Protein AF-A0A3B9G4M8-F1 (afdb_monomer_lite)

Foldseek 3Di:
DVVVVVLCQLVVVLVVLLVQLVVLLVQLCCQPPPLNVVPDDDPDPVSNVSSVVSNVSSVLSLLQSLLSSLLSLQCSQLVDPLLSLLLVLLLVLLQVLLQVQAQPPFDPLQFDCRVPDWDADCPDPRRHPDITGGGCQFNNLSVVLSVQSSVLSVVLVPDDCPDPVNVQDSSNSSSVSSNVVSNVVSNVCSVVVVVVLVVLVVLLVVLLVDVPDVVSLVSLVVCLVVCVVRSSSSSSQCCAAQNCSVPWDQDPVRDIGHHLNRLVSVCVVVVHDDDDGCSNPPVVVCVVPPD

Secondary structure (DSSP, 8-state):
-HHHHHHHHHHHHHHHHHHHHHHHHHHHHHHH-GGGGGT-----HHHHHHHHHHHHHHHHHHHTHHHHHHHHHHHHHH-SHHHHHHHHHHHHHHHHHHHHHS-TTS-GGGB--GGG--B--SSSGGGSSS-B--B--HHHHHHHHHHHHHHHHHHHHT--S-STTTTS-HHHHHHHHHHHHHHHHHHHHHHHHHHHHHHHHHHHHHHHH-SS-HHHHHHHHHHHHHHHHTT-THHHHHHHHTSGGG-EEE-TTSPEEESHHHHHHHHHHTT---SSTTTTTHHHHHHHHH-

Structure (mmCIF, N/CA/C/O backbone):
data_AF-A0A3B9G4M8-F1
#
_entry.id   AF-A0A3B9G4M8-F1
#
loop_
_atom_site.group_PDB
_atom_site.id
_atom_site.type_symbol
_atom_site.label_atom_id
_atom_site.label_alt_id
_atom_site.label_comp_id
_atom_site.label_asym_id
_atom_site.label_entity_id
_atom_site.label_seq_id
_atom_site.pdbx_PDB_ins_code
_atom_site.Cartn_x
_atom_site.Cartn_y
_atom_site.Cartn_z
_atom_site.occupancy
_atom_site.B_iso_or_equiv
_atom_site.auth_seq_id
_atom_site.auth_comp_id
_atom_site.auth_asym_id
_atom_site.auth_atom_id
_atom_site.pdbx_PDB_model_num
ATOM 1 N N . MET A 1 1 ? -29.770 2.075 -3.658 1.00 55.28 1 MET A N 1
ATOM 2 C CA . MET A 1 1 ? -29.066 3.257 -4.215 1.00 55.28 1 MET A CA 1
ATOM 3 C C . MET A 1 1 ? -28.383 4.125 -3.146 1.00 55.28 1 MET A C 1
ATOM 5 O O . MET A 1 1 ? -27.201 4.394 -3.295 1.00 55.28 1 MET A O 1
ATOM 9 N N . ARG A 1 2 ? -29.029 4.480 -2.016 1.00 60.59 2 ARG A N 1
ATOM 10 C CA . ARG A 1 2 ? -28.430 5.340 -0.958 1.00 60.59 2 ARG A CA 1
ATOM 11 C C . ARG A 1 2 ? -27.089 4.846 -0.377 1.00 60.59 2 ARG A C 1
ATOM 13 O O . ARG A 1 2 ? -26.198 5.651 -0.127 1.00 60.59 2 ARG A O 1
ATOM 20 N N . ASN A 1 3 ? -26.926 3.533 -0.195 1.00 68.62 3 ASN A N 1
ATOM 21 C CA . ASN A 1 3 ? -25.685 2.958 0.346 1.00 68.62 3 ASN A CA 1
ATOM 22 C C . ASN A 1 3 ? -24.512 3.021 -0.649 1.00 68.62 3 ASN A C 1
ATOM 24 O O . ASN A 1 3 ? -23.379 3.193 -0.219 1.00 68.62 3 ASN A O 1
ATOM 28 N N . TRP A 1 4 ? -24.785 2.939 -1.955 1.00 68.06 4 TRP A N 1
ATOM 29 C CA . TRP A 1 4 ? -23.766 3.033 -3.007 1.00 68.06 4 TRP A CA 1
ATOM 30 C C . TRP A 1 4 ? -23.248 4.464 -3.153 1.00 68.06 4 TRP A C 1
ATOM 32 O O . TRP A 1 4 ? -22.040 4.675 -3.141 1.00 68.06 4 TRP A O 1
ATOM 42 N N . ASN A 1 5 ? -24.148 5.451 -3.137 1.00 73.56 5 ASN A N 1
ATOM 43 C CA . ASN A 1 5 ? -23.757 6.865 -3.133 1.00 73.56 5 ASN A CA 1
ATOM 44 C C . ASN A 1 5 ? -22.937 7.213 -1.880 1.00 73.56 5 ASN A C 1
ATOM 46 O O . ASN A 1 5 ? -21.916 7.882 -1.966 1.00 73.56 5 ASN A O 1
ATOM 50 N N . SER A 1 6 ? -23.312 6.669 -0.716 1.00 76.69 6 SER A N 1
ATOM 51 C CA . SER A 1 6 ? -22.525 6.855 0.508 1.00 76.69 6 SER A CA 1
ATOM 52 C C . SER A 1 6 ? -21.128 6.229 0.438 1.00 76.69 6 SER A C 1
ATOM 54 O O . SER A 1 6 ? -20.240 6.727 1.124 1.00 76.69 6 SER A O 1
ATOM 56 N N . LEU A 1 7 ? -20.933 5.128 -0.293 1.00 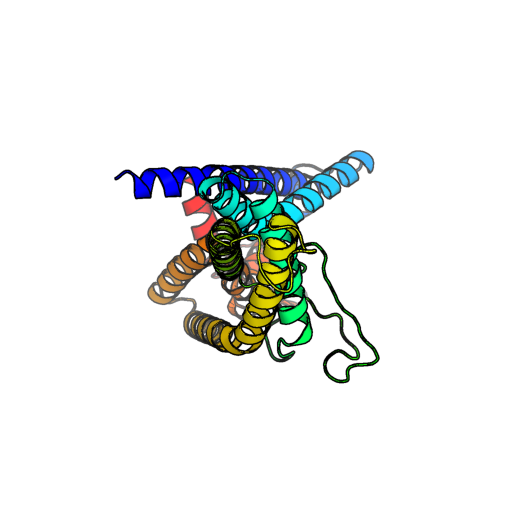77.94 7 LEU A N 1
ATOM 57 C CA . LEU A 1 7 ? -19.615 4.509 -0.472 1.00 77.94 7 LEU A CA 1
ATOM 58 C C . LEU A 1 7 ? -18.755 5.318 -1.443 1.00 77.94 7 LEU A C 1
ATOM 60 O O . LEU A 1 7 ? -17.577 5.541 -1.168 1.00 77.94 7 LEU A O 1
ATOM 64 N N . TYR A 1 8 ? -19.359 5.816 -2.521 1.00 82.00 8 TYR A N 1
ATOM 65 C CA . TYR A 1 8 ? -18.706 6.727 -3.455 1.00 82.00 8 TYR A CA 1
ATOM 66 C C . TYR A 1 8 ? -18.178 7.985 -2.745 1.00 82.00 8 TYR A C 1
ATOM 68 O O . TYR A 1 8 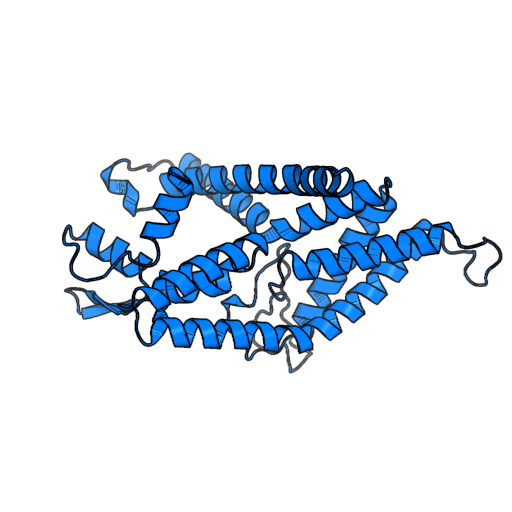? -17.001 8.307 -2.873 1.00 82.00 8 TYR A O 1
ATOM 76 N N . ASP A 1 9 ? -18.986 8.620 -1.891 1.00 78.50 9 ASP A N 1
ATOM 77 C CA . ASP A 1 9 ? -18.580 9.806 -1.114 1.00 78.50 9 ASP A CA 1
ATOM 78 C C . ASP A 1 9 ? -17.435 9.545 -0.115 1.00 78.50 9 ASP A C 1
ATOM 80 O O . ASP A 1 9 ? -16.713 10.466 0.291 1.00 78.50 9 ASP A O 1
ATOM 84 N N . ILE A 1 10 ? -17.295 8.299 0.349 1.00 84.25 10 ILE A N 1
ATOM 85 C CA . ILE A 1 10 ? -16.197 7.886 1.234 1.00 84.25 10 ILE A CA 1
ATOM 86 C C . ILE A 1 10 ? -14.908 7.712 0.424 1.00 84.25 10 ILE A C 1
ATOM 88 O O . ILE A 1 10 ? -13.839 8.069 0.912 1.00 84.25 10 ILE A O 1
ATOM 92 N N . LEU A 1 11 ? -15.008 7.186 -0.796 1.00 85.38 11 LEU A N 1
ATOM 93 C CA . LEU A 1 11 ? -13.870 6.872 -1.659 1.00 85.38 11 LEU A CA 1
ATOM 94 C C . LEU A 1 11 ? -13.363 8.075 -2.464 1.00 85.38 11 LEU A C 1
ATOM 96 O O . LEU A 1 11 ? -12.162 8.170 -2.706 1.00 85.38 11 LEU A O 1
ATOM 100 N N . SER A 1 12 ? -14.240 9.005 -2.843 1.00 88.81 12 SER A N 1
ATOM 101 C CA . SER A 1 12 ? -13.907 10.124 -3.734 1.00 88.81 12 SER A CA 1
ATOM 102 C C . SER A 1 12 ? -12.766 10.995 -3.204 1.00 88.81 12 SER A C 1
ATOM 104 O O . SER A 1 12 ? -11.841 11.326 -3.941 1.00 88.81 12 SER A O 1
ATOM 106 N N . PHE A 1 13 ? -12.784 11.315 -1.909 1.00 88.81 13 PHE A N 1
ATOM 107 C CA . PHE A 1 13 ? -11.767 12.166 -1.294 1.00 88.81 13 PHE A CA 1
ATOM 108 C C . PHE A 1 13 ? -10.373 11.501 -1.226 1.00 88.81 13 PHE A C 1
ATOM 110 O O . PHE A 1 13 ? -9.423 12.092 -1.739 1.00 88.81 13 PHE A O 1
ATOM 117 N N . PRO A 1 14 ? -10.210 10.274 -0.681 1.00 91.50 14 PRO A N 1
ATOM 118 C CA . PRO A 1 14 ? -8.937 9.552 -0.743 1.00 91.50 14 PRO A CA 1
ATOM 119 C C . PRO A 1 14 ? -8.404 9.364 -2.168 1.00 91.50 14 PRO A C 1
ATOM 121 O O . PRO A 1 14 ? -7.201 9.478 -2.389 1.00 91.50 14 PRO A O 1
ATOM 124 N N . ILE A 1 15 ? -9.282 9.098 -3.142 1.00 91.44 15 ILE A N 1
ATOM 125 C CA . ILE A 1 15 ? -8.885 8.950 -4.550 1.00 91.44 15 ILE A CA 1
ATOM 126 C C . ILE A 1 15 ? -8.373 10.281 -5.117 1.00 91.44 15 ILE A C 1
ATOM 128 O O . ILE A 1 15 ? -7.360 10.291 -5.812 1.00 91.44 15 ILE A O 1
ATOM 132 N N . GLY A 1 16 ? -9.004 11.408 -4.775 1.00 91.81 16 GLY A N 1
ATOM 133 C CA . GLY A 1 16 ? -8.511 12.737 -5.151 1.00 91.81 16 GLY A CA 1
ATOM 134 C C . GLY A 1 16 ? -7.104 13.028 -4.612 1.00 91.81 16 GLY A C 1
ATOM 135 O O . GLY A 1 16 ? -6.262 13.549 -5.341 1.00 91.81 16 GLY A O 1
ATOM 136 N N . ILE A 1 17 ? -6.812 12.616 -3.371 1.00 92.44 17 ILE A N 1
ATOM 137 C CA . ILE A 1 17 ? -5.458 12.707 -2.794 1.00 92.44 17 ILE A CA 1
ATOM 138 C C . ILE A 1 17 ? -4.476 11.828 -3.574 1.00 92.44 17 ILE A C 1
ATOM 140 O O . ILE A 1 17 ? -3.361 12.262 -3.856 1.00 92.44 17 ILE A O 1
ATOM 144 N N . LEU A 1 18 ? -4.880 10.607 -3.940 1.00 92.56 18 LEU A N 1
ATOM 145 C CA . LEU A 1 18 ? -4.038 9.698 -4.717 1.00 92.56 18 LEU A CA 1
ATOM 146 C C . LEU A 1 18 ? -3.701 10.284 -6.094 1.00 92.56 18 LEU A C 1
ATOM 148 O O . LEU A 1 18 ? -2.549 10.226 -6.512 1.00 92.56 18 LEU A O 1
ATOM 152 N N . TYR A 1 19 ? -4.681 10.886 -6.772 1.00 92.69 19 TYR A N 1
ATOM 153 C CA . TYR A 1 19 ? -4.463 11.568 -8.046 1.00 92.69 19 TYR A CA 1
ATOM 154 C C . TYR A 1 19 ? -3.442 12.702 -7.905 1.00 92.69 19 TYR A C 1
ATOM 156 O O . TYR A 1 19 ? -2.448 12.733 -8.628 1.00 92.69 19 TYR A O 1
ATOM 164 N N . PHE A 1 20 ? -3.626 13.576 -6.912 1.00 94.31 20 PHE A N 1
ATOM 165 C CA . PHE A 1 20 ? -2.673 14.646 -6.620 1.00 94.31 20 PHE A CA 1
ATOM 166 C C . PHE A 1 20 ? -1.264 14.100 -6.328 1.00 94.31 20 PHE A C 1
ATOM 168 O O . PHE A 1 20 ? -0.275 14.573 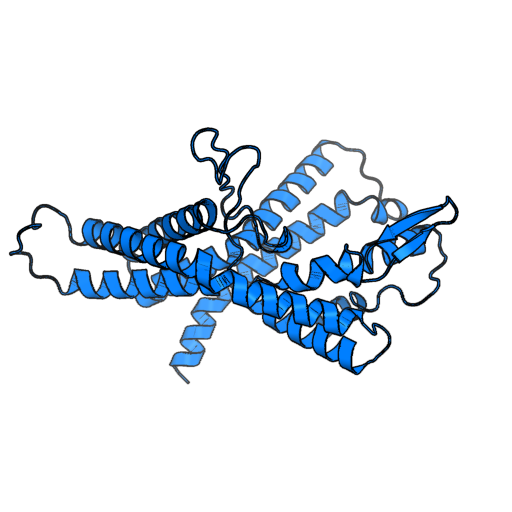-6.888 1.00 94.31 20 PHE A O 1
ATOM 175 N N . ALA A 1 21 ? -1.157 13.038 -5.531 1.00 94.50 21 ALA A N 1
ATOM 176 C CA . ALA A 1 21 ? 0.116 12.393 -5.225 1.00 94.50 21 ALA A CA 1
ATOM 177 C C . ALA A 1 21 ? 0.824 11.854 -6.480 1.00 94.50 21 ALA A C 1
ATOM 179 O O . ALA A 1 21 ? 2.032 12.040 -6.635 1.00 94.50 21 ALA A O 1
ATOM 180 N N . MET A 1 22 ? 0.074 11.237 -7.398 1.00 92.38 22 MET A N 1
ATOM 181 C CA . MET A 1 22 ? 0.607 10.758 -8.676 1.00 92.38 22 MET A CA 1
ATOM 182 C C . MET A 1 22 ? 1.058 11.909 -9.579 1.00 92.38 22 MET A C 1
ATOM 184 O O . MET A 1 22 ? 2.092 11.786 -10.230 1.00 92.38 22 MET A O 1
ATOM 188 N N . THR A 1 23 ? 0.354 13.047 -9.583 1.00 93.12 23 THR A N 1
ATOM 189 C CA . THR A 1 23 ? 0.810 14.231 -10.332 1.00 93.12 23 THR A CA 1
ATOM 190 C C . THR A 1 23 ? 2.115 14.802 -9.779 1.00 93.12 23 THR A C 1
ATOM 192 O O . THR A 1 23 ? 3.010 15.123 -10.558 1.00 93.12 23 THR A O 1
ATOM 195 N N . LEU A 1 24 ? 2.283 14.839 -8.450 1.00 94.06 24 LEU A N 1
ATOM 196 C CA . LEU A 1 24 ? 3.538 15.260 -7.818 1.00 94.06 24 LEU A CA 1
ATOM 197 C C . LEU A 1 24 ? 4.691 14.323 -8.183 1.00 94.06 24 LEU A C 1
ATOM 199 O O . LEU A 1 24 ? 5.780 14.785 -8.522 1.00 94.06 24 LEU A O 1
ATOM 203 N N . LEU A 1 25 ? 4.440 13.010 -8.152 1.00 93.38 25 LEU A N 1
ATOM 204 C CA . LEU A 1 25 ? 5.413 12.008 -8.579 1.00 93.38 25 LEU A CA 1
ATOM 205 C C . LEU A 1 25 ? 5.786 12.167 -10.049 1.00 93.38 25 LEU A C 1
ATOM 207 O O . LEU A 1 25 ? 6.966 12.078 -10.375 1.00 93.38 25 LEU A O 1
ATOM 211 N N . GLY A 1 26 ? 4.808 12.402 -10.923 1.00 89.44 26 GLY A N 1
ATOM 212 C CA . GLY A 1 26 ? 5.040 12.616 -12.348 1.00 89.44 26 GLY A CA 1
ATOM 213 C C . GLY A 1 26 ? 5.941 13.823 -12.601 1.00 89.44 26 GLY A C 1
ATOM 214 O O . GLY A 1 26 ? 6.981 13.679 -13.236 1.00 89.44 26 GLY A O 1
ATOM 215 N N . ILE A 1 27 ? 5.592 14.983 -12.036 1.00 90.62 27 ILE A N 1
ATOM 216 C CA . ILE A 1 27 ? 6.372 16.224 -12.180 1.00 90.62 27 ILE A CA 1
ATOM 217 C C . ILE A 1 27 ? 7.793 16.036 -11.641 1.00 90.62 27 ILE A C 1
ATOM 219 O O . ILE A 1 27 ? 8.763 16.360 -12.322 1.00 90.62 27 ILE A O 1
ATOM 223 N N . GLY A 1 28 ? 7.929 15.467 -10.442 1.00 88.94 28 GLY A N 1
ATOM 224 C CA . GLY A 1 28 ? 9.235 15.257 -9.830 1.00 88.94 28 GLY A CA 1
ATOM 225 C C . GLY A 1 28 ? 10.124 14.290 -10.622 1.00 88.94 28 GLY A C 1
ATOM 226 O O . GLY A 1 28 ? 11.308 14.562 -10.809 1.00 88.94 28 GLY A O 1
ATOM 227 N N . ASN A 1 29 ? 9.566 13.189 -11.138 1.00 88.81 29 ASN A N 1
ATOM 228 C CA . ASN A 1 29 ? 10.327 12.230 -11.946 1.00 88.81 29 ASN A CA 1
ATOM 229 C C . ASN A 1 29 ? 10.715 12.789 -13.321 1.00 88.81 29 ASN A C 1
ATOM 231 O O . ASN A 1 29 ? 11.794 12.467 -13.802 1.00 88.81 29 ASN A O 1
ATOM 235 N N . ILE A 1 30 ? 9.893 13.633 -13.953 1.00 87.38 30 ILE A N 1
ATOM 236 C CA . ILE A 1 30 ? 10.257 14.274 -15.231 1.00 87.38 30 ILE A CA 1
ATOM 237 C C . ILE A 1 30 ? 11.505 15.150 -15.066 1.00 87.38 30 ILE A C 1
ATOM 239 O O . ILE A 1 30 ? 12.361 15.171 -15.944 1.00 87.38 30 ILE A O 1
ATOM 243 N N . LEU A 1 31 ? 11.620 15.847 -13.933 1.00 85.44 31 LEU A N 1
ATOM 244 C CA . LEU A 1 31 ? 12.721 16.775 -13.669 1.00 85.44 31 LEU A CA 1
ATOM 245 C C . LEU A 1 31 ? 14.035 16.085 -13.272 1.00 85.44 31 LEU A C 1
ATOM 247 O O . LEU A 1 31 ? 15.097 16.663 -13.485 1.00 85.44 31 LEU A O 1
ATOM 251 N N . THR A 1 32 ? 13.981 14.883 -12.689 1.00 84.75 32 THR A N 1
ATOM 252 C CA . THR A 1 32 ? 15.166 14.186 -12.148 1.00 84.75 32 THR A CA 1
ATOM 253 C C . THR A 1 32 ? 15.623 12.988 -12.977 1.00 84.75 32 THR A C 1
ATOM 255 O O . THR A 1 32 ? 16.778 12.577 -12.873 1.00 84.75 32 THR A O 1
ATOM 258 N N . ASN A 1 33 ? 14.748 12.395 -13.792 1.00 79.50 33 ASN A N 1
ATOM 259 C CA . ASN A 1 33 ? 15.054 11.147 -14.481 1.00 79.50 33 ASN A CA 1
ATOM 260 C C . ASN A 1 33 ? 15.964 11.375 -15.698 1.00 79.50 33 ASN A C 1
ATOM 262 O O . ASN A 1 33 ? 15.633 12.116 -16.626 1.00 79.50 33 ASN A O 1
ATOM 266 N N . SER A 1 34 ? 17.089 10.658 -15.723 1.00 75.69 34 SER A N 1
ATOM 267 C CA . SER A 1 34 ? 18.089 10.713 -16.792 1.00 75.69 34 SER A CA 1
ATOM 268 C C . SER A 1 34 ? 17.551 10.296 -18.163 1.00 75.69 34 SER A C 1
ATOM 270 O O . SER A 1 34 ? 18.097 10.728 -19.174 1.00 75.69 34 SER A O 1
ATOM 272 N N . ALA A 1 35 ? 16.458 9.532 -18.234 1.00 68.81 35 ALA A N 1
ATOM 273 C CA . ALA A 1 35 ? 15.804 9.178 -19.493 1.00 68.81 35 ALA A CA 1
ATOM 274 C C . ALA A 1 35 ? 15.259 10.405 -20.251 1.00 68.81 35 ALA A C 1
ATOM 276 O O . ALA A 1 35 ? 15.200 10.388 -21.478 1.00 68.81 35 ALA A O 1
ATOM 277 N N . PHE A 1 36 ? 14.904 11.487 -19.547 1.00 69.88 36 PHE A N 1
ATOM 278 C CA . PHE A 1 36 ? 14.428 12.731 -20.165 1.00 69.88 36 PHE A CA 1
ATOM 279 C C . PHE A 1 36 ? 15.547 13.730 -20.474 1.00 69.88 36 PHE A C 1
ATOM 281 O O . PHE A 1 36 ? 15.267 14.792 -21.030 1.00 69.88 36 PHE A O 1
ATOM 288 N N . SER A 1 37 ? 16.810 13.376 -20.201 1.00 66.94 37 SER A N 1
ATOM 289 C CA . SER A 1 37 ? 17.974 14.218 -20.523 1.00 66.94 37 SER A CA 1
ATOM 290 C C . SER A 1 37 ? 18.096 14.546 -22.015 1.00 66.94 37 SER A C 1
ATOM 292 O O . SER A 1 37 ? 18.691 15.559 -22.368 1.00 66.94 37 SER A O 1
ATOM 294 N N . VAL A 1 38 ? 17.481 13.736 -22.886 1.00 65.88 38 VAL A N 1
ATOM 295 C CA . VAL A 1 38 ? 17.374 13.987 -24.333 1.00 65.88 38 VAL A CA 1
ATOM 296 C C . VAL A 1 38 ? 16.539 15.235 -24.641 1.00 65.88 38 VAL A C 1
ATOM 298 O O . VAL A 1 38 ? 16.808 15.924 -25.620 1.00 65.88 38 VAL A O 1
ATOM 301 N N . PHE A 1 39 ? 15.530 15.536 -23.818 1.00 67.12 39 PHE A N 1
ATOM 302 C CA . PHE A 1 39 ? 14.641 16.682 -24.015 1.00 67.12 39 PHE A CA 1
ATOM 303 C C . PHE A 1 39 ? 15.070 17.893 -23.186 1.00 67.12 39 PHE A C 1
ATOM 305 O O . PHE A 1 39 ? 15.053 19.012 -23.695 1.00 67.12 39 PHE A O 1
ATOM 312 N N . PHE A 1 40 ? 15.458 17.684 -21.923 1.00 69.62 40 PHE A N 1
ATOM 313 C CA . PHE A 1 40 ? 15.820 18.765 -21.006 1.00 69.62 40 PHE A CA 1
ATOM 314 C C . PHE A 1 40 ? 16.889 18.320 -20.000 1.00 69.62 40 PHE A C 1
ATOM 316 O O . PHE A 1 40 ? 16.746 17.291 -19.345 1.00 69.62 40 PHE A O 1
ATOM 323 N N . THR A 1 41 ? 17.931 19.134 -19.812 1.00 71.06 41 THR A N 1
ATOM 324 C CA . THR A 1 41 ? 18.945 18.943 -18.762 1.00 71.06 41 THR A CA 1
ATOM 325 C C . THR A 1 41 ? 18.857 20.071 -17.742 1.00 71.06 41 THR A C 1
ATOM 327 O O . THR A 1 41 ? 19.133 21.227 -18.066 1.00 71.06 41 THR A O 1
ATOM 330 N N . MET A 1 42 ? 18.468 19.746 -16.509 1.00 70.75 42 MET A N 1
ATOM 331 C CA . MET A 1 42 ? 18.370 20.706 -15.408 1.00 70.75 42 MET A CA 1
ATOM 332 C C . MET A 1 42 ? 19.591 20.566 -14.498 1.00 70.75 42 MET A C 1
ATOM 334 O O . MET A 1 42 ? 19.738 19.561 -13.813 1.00 70.75 42 MET A O 1
ATOM 338 N N . THR A 1 43 ? 20.464 21.573 -14.484 1.00 77.19 43 THR A N 1
ATOM 339 C CA . THR A 1 43 ? 21.696 21.569 -13.665 1.00 77.19 43 THR A CA 1
ATOM 340 C C . THR A 1 43 ? 21.521 22.313 -12.335 1.00 77.19 43 THR A C 1
ATOM 342 O O . THR A 1 43 ? 22.388 22.255 -11.470 1.00 77.19 43 THR A O 1
ATOM 345 N N . ASN A 1 44 ? 20.416 23.046 -12.156 1.00 86.94 44 ASN A N 1
ATOM 346 C CA . ASN A 1 44 ? 20.194 23.853 -10.958 1.00 86.94 44 ASN A CA 1
ATOM 347 C C . ASN A 1 44 ? 19.781 22.976 -9.763 1.00 86.94 44 ASN A C 1
ATOM 349 O O . ASN A 1 44 ? 18.710 22.369 -9.770 1.00 86.94 44 ASN A O 1
ATOM 353 N N . GLU A 1 45 ? 20.609 22.976 -8.718 1.00 88.44 45 GLU A N 1
ATOM 354 C CA . GLU A 1 45 ? 20.417 22.191 -7.494 1.00 88.44 45 GLU A CA 1
ATOM 355 C C . GLU A 1 45 ? 19.083 22.482 -6.792 1.00 88.44 45 GLU A C 1
ATOM 357 O O . GLU A 1 45 ? 18.412 21.554 -6.347 1.00 88.44 45 GLU A O 1
ATOM 362 N N . LEU A 1 46 ? 18.630 23.742 -6.757 1.00 89.56 46 LEU A N 1
ATOM 363 C CA . LEU A 1 46 ? 17.358 24.097 -6.114 1.00 89.56 46 LEU A CA 1
ATOM 364 C C . LEU A 1 46 ? 16.159 23.473 -6.834 1.00 89.56 46 LEU A C 1
ATOM 366 O O . LEU A 1 46 ? 15.191 23.068 -6.193 1.00 89.56 46 LEU A O 1
ATOM 370 N N . VAL A 1 47 ? 16.222 23.374 -8.164 1.00 87.38 47 VAL A N 1
ATOM 371 C CA . VAL A 1 47 ? 15.156 22.761 -8.970 1.00 87.38 47 VAL A CA 1
ATOM 372 C C . VAL A 1 47 ? 15.119 21.252 -8.741 1.00 87.38 47 VAL A C 1
ATOM 374 O O . VAL A 1 47 ? 14.039 20.687 -8.574 1.00 87.38 47 VAL A O 1
ATOM 377 N N . ILE A 1 48 ? 16.288 20.610 -8.669 1.00 88.81 48 ILE A N 1
ATOM 378 C CA . ILE A 1 48 ? 16.403 19.179 -8.362 1.00 88.81 48 ILE A CA 1
ATOM 379 C C . ILE A 1 48 ? 15.885 18.899 -6.947 1.00 88.81 48 ILE A C 1
ATOM 381 O O . ILE A 1 48 ? 15.077 17.993 -6.764 1.00 88.81 48 ILE A O 1
ATOM 385 N N . LEU A 1 49 ? 16.256 19.721 -5.962 1.00 91.94 49 LEU A N 1
ATOM 386 C CA . LEU A 1 49 ? 15.792 19.578 -4.582 1.00 91.94 49 LEU A CA 1
ATOM 387 C C . LEU A 1 49 ? 14.268 19.730 -4.482 1.00 91.94 49 LEU A C 1
ATOM 389 O O . LEU A 1 49 ? 13.605 18.922 -3.832 1.00 91.94 49 LEU A O 1
ATOM 393 N N . LEU A 1 50 ? 13.679 20.716 -5.166 1.00 91.44 50 LEU A N 1
ATOM 394 C CA . LEU A 1 50 ? 12.220 20.861 -5.235 1.00 91.44 50 LEU A CA 1
ATOM 395 C C . LEU A 1 50 ? 11.548 19.648 -5.892 1.00 91.44 50 LEU A C 1
ATOM 397 O O . LEU A 1 50 ? 10.493 19.201 -5.429 1.00 91.44 50 LEU A O 1
ATOM 401 N N . ALA A 1 51 ? 12.154 19.087 -6.938 1.00 91.75 51 ALA A N 1
ATOM 402 C CA . ALA A 1 51 ? 11.659 17.877 -7.580 1.00 91.75 51 ALA A CA 1
ATOM 403 C C . ALA A 1 51 ? 11.725 16.664 -6.636 1.00 91.75 51 ALA A C 1
ATOM 405 O O . ALA A 1 51 ? 10.758 15.906 -6.546 1.00 91.75 51 ALA A O 1
ATOM 406 N N . GLU A 1 52 ? 12.804 16.514 -5.865 1.00 91.81 52 GLU A N 1
ATOM 407 C CA . GLU A 1 52 ? 12.920 15.474 -4.842 1.00 91.81 52 GLU A CA 1
ATOM 408 C C . GLU A 1 52 ? 11.867 15.626 -3.743 1.00 91.81 52 GLU A C 1
ATOM 410 O O . GLU A 1 52 ? 11.241 14.633 -3.365 1.00 91.81 52 GLU A O 1
ATOM 415 N N . VAL A 1 53 ? 11.598 16.849 -3.272 1.00 94.50 53 VAL A N 1
ATOM 416 C CA . VAL A 1 53 ? 10.506 17.114 -2.319 1.00 94.50 53 VAL A CA 1
ATOM 417 C C . VAL A 1 53 ? 9.169 16.649 -2.900 1.00 94.50 53 VAL A C 1
ATOM 419 O O . VAL A 1 53 ? 8.435 15.924 -2.226 1.00 94.50 53 VAL A O 1
ATOM 422 N N . CYS A 1 54 ? 8.880 16.965 -4.167 1.00 94.31 54 CYS A N 1
ATOM 423 C CA . CYS A 1 54 ? 7.664 16.500 -4.840 1.00 94.31 54 CYS A CA 1
ATOM 424 C C . CYS A 1 54 ? 7.578 14.965 -4.884 1.00 94.31 54 CYS A C 1
ATOM 426 O O . CYS A 1 54 ? 6.531 14.399 -4.557 1.00 94.31 54 CYS A O 1
ATOM 428 N N . ILE A 1 55 ? 8.679 14.278 -5.216 1.00 94.31 55 ILE A N 1
ATOM 429 C CA . ILE A 1 55 ? 8.735 12.808 -5.230 1.00 94.31 55 ILE A CA 1
ATOM 430 C C . ILE A 1 55 ? 8.491 12.242 -3.827 1.00 94.31 55 ILE A C 1
ATOM 432 O O . ILE A 1 55 ? 7.696 11.314 -3.653 1.00 94.31 55 ILE A O 1
ATOM 436 N N . ARG A 1 56 ? 9.150 12.787 -2.800 1.00 93.88 56 ARG A N 1
ATOM 437 C CA . ARG A 1 56 ? 9.033 12.306 -1.415 1.00 93.88 56 ARG A CA 1
ATOM 438 C C . ARG A 1 56 ? 7.628 12.513 -0.858 1.00 93.88 56 ARG A C 1
ATOM 440 O O . ARG A 1 56 ? 7.063 11.588 -0.280 1.00 93.88 56 ARG A O 1
ATOM 447 N N . THR A 1 57 ? 7.023 13.675 -1.085 1.00 94.19 57 THR A N 1
ATOM 448 C CA . THR A 1 57 ? 5.636 13.932 -0.679 1.00 94.19 57 THR A CA 1
ATOM 449 C C . THR A 1 57 ? 4.661 13.022 -1.425 1.00 94.19 57 THR A C 1
ATOM 451 O O . THR A 1 57 ? 3.802 12.401 -0.799 1.00 94.19 57 THR A O 1
ATOM 454 N N . GLY A 1 58 ? 4.809 12.879 -2.745 1.00 94.12 58 GLY A N 1
ATOM 455 C CA . GLY A 1 58 ? 3.935 12.025 -3.546 1.00 94.12 58 GLY A CA 1
ATOM 456 C C . GLY A 1 58 ? 4.032 10.545 -3.158 1.00 94.12 58 GLY A C 1
ATOM 457 O O . GLY A 1 58 ? 3.009 9.902 -2.925 1.00 94.12 58 GLY A O 1
ATOM 458 N N . THR A 1 59 ? 5.245 10.009 -2.986 1.00 93.00 59 THR A N 1
ATOM 459 C CA . THR A 1 59 ? 5.452 8.617 -2.536 1.00 93.00 59 THR A CA 1
ATOM 460 C C . THR A 1 59 ? 4.831 8.374 -1.163 1.00 93.00 59 THR A C 1
ATOM 462 O O . THR A 1 59 ? 4.129 7.378 -0.980 1.00 93.00 59 THR A O 1
ATOM 465 N N . PHE A 1 60 ? 5.011 9.299 -0.215 1.00 93.94 60 PHE A N 1
ATOM 466 C CA . PHE A 1 60 ? 4.413 9.196 1.114 1.00 93.94 60 PHE A CA 1
ATOM 467 C C . PHE A 1 60 ? 2.880 9.146 1.057 1.00 93.94 60 PHE A C 1
ATOM 469 O O . PHE A 1 60 ? 2.265 8.318 1.732 1.00 93.94 60 PHE A O 1
ATOM 476 N N . LEU A 1 61 ? 2.249 9.987 0.233 1.00 94.38 61 LEU A N 1
ATOM 477 C CA . LEU A 1 61 ? 0.793 9.989 0.074 1.00 94.38 61 LEU A CA 1
ATOM 478 C C . LEU A 1 61 ? 0.272 8.697 -0.578 1.00 94.38 61 LEU A C 1
ATOM 480 O O . LEU A 1 61 ? -0.751 8.174 -0.136 1.00 94.38 61 LEU A O 1
ATOM 484 N N . VAL A 1 62 ? 0.978 8.151 -1.576 1.00 93.06 62 VAL A N 1
ATOM 485 C CA . VAL A 1 62 ? 0.603 6.888 -2.242 1.00 93.06 62 VAL A CA 1
ATOM 486 C C . VAL A 1 62 ? 0.690 5.700 -1.283 1.00 93.06 62 VAL A C 1
ATOM 488 O O . VAL A 1 62 ? -0.246 4.901 -1.217 1.00 93.06 62 VAL A O 1
ATOM 491 N N . VAL A 1 63 ? 1.783 5.592 -0.520 1.00 92.75 63 VAL A N 1
ATOM 492 C CA . VAL A 1 63 ? 1.994 4.497 0.447 1.00 92.75 63 VAL A CA 1
ATOM 493 C C . VAL A 1 63 ? 0.963 4.549 1.575 1.00 92.75 63 VAL A C 1
ATOM 495 O O . VAL A 1 63 ? 0.471 3.515 2.023 1.00 92.75 63 VAL A O 1
ATOM 498 N N . ASN A 1 64 ? 0.590 5.751 2.020 1.00 93.69 64 ASN A N 1
ATOM 499 C CA . ASN A 1 64 ? -0.385 5.940 3.093 1.00 93.69 64 ASN A CA 1
ATOM 500 C C . ASN A 1 64 ? -1.829 6.107 2.586 1.00 93.69 64 ASN A C 1
ATOM 502 O O . ASN A 1 64 ? -2.719 6.439 3.369 1.00 93.69 64 ASN A O 1
ATOM 506 N N . PHE A 1 65 ? -2.113 5.820 1.313 1.00 93.75 65 PHE A N 1
ATOM 507 C CA . PHE A 1 65 ? -3.476 5.846 0.774 1.00 93.75 65 PHE A CA 1
ATOM 508 C C . PHE A 1 65 ? -4.497 5.042 1.611 1.00 93.75 65 PHE A C 1
ATOM 510 O O . PHE A 1 65 ? -5.566 5.586 1.918 1.00 93.75 65 PHE A O 1
ATOM 517 N N . PRO A 1 66 ? -4.194 3.804 2.066 1.00 94.31 66 PRO A N 1
ATOM 518 C CA . PRO A 1 66 ? -5.116 3.041 2.910 1.00 94.31 66 PRO A CA 1
ATOM 519 C C . PRO A 1 66 ? -5.501 3.757 4.211 1.00 94.31 66 PRO A C 1
ATOM 521 O O . PRO A 1 66 ? -6.639 3.641 4.670 1.00 94.31 66 PRO A O 1
ATOM 524 N N . LEU A 1 67 ? -4.584 4.542 4.786 1.00 94.75 67 LEU A N 1
ATOM 525 C CA . LEU A 1 67 ? -4.855 5.337 5.980 1.00 94.75 67 LEU A CA 1
ATOM 526 C C . LEU A 1 67 ? -5.901 6.418 5.691 1.00 94.75 67 LEU A C 1
ATOM 528 O O . LEU A 1 67 ? -6.870 6.545 6.439 1.00 94.75 67 LEU A O 1
ATOM 532 N N . PHE A 1 68 ? -5.744 7.180 4.604 1.00 94.31 68 PHE A N 1
ATOM 533 C CA . PHE A 1 68 ? -6.708 8.223 4.237 1.00 94.31 68 PHE A CA 1
ATOM 534 C C . PHE A 1 68 ? -8.102 7.642 3.993 1.00 94.31 68 PHE A C 1
ATOM 536 O O . PHE A 1 68 ? -9.100 8.218 4.435 1.00 94.31 68 PHE A O 1
ATOM 543 N N . PHE A 1 69 ? -8.169 6.465 3.363 1.00 93.94 69 PHE A N 1
ATOM 544 C CA . PHE A 1 69 ? -9.413 5.719 3.211 1.00 93.94 69 PHE A CA 1
ATOM 545 C C . PHE A 1 69 ? -10.053 5.375 4.564 1.00 93.94 69 PHE A C 1
ATOM 547 O O . PHE A 1 69 ? -11.222 5.697 4.789 1.00 93.94 69 PHE A O 1
ATOM 554 N N . MET A 1 70 ? -9.290 4.786 5.491 1.00 95.12 70 MET A N 1
ATOM 555 C CA . MET A 1 70 ? -9.773 4.445 6.834 1.00 95.12 70 MET A CA 1
ATOM 556 C C . MET A 1 70 ? -10.296 5.674 7.583 1.00 95.12 70 MET A C 1
ATOM 558 O O . MET A 1 70 ? -11.416 5.654 8.095 1.00 95.12 70 MET A O 1
ATOM 562 N N . LEU A 1 71 ? -9.509 6.754 7.638 1.00 94.12 71 LEU A N 1
ATOM 563 C CA . LEU A 1 71 ? -9.878 7.972 8.362 1.00 94.12 71 LEU A CA 1
ATOM 564 C C . LEU A 1 71 ? -11.171 8.569 7.802 1.00 94.12 71 LEU A C 1
ATOM 566 O O . LEU A 1 71 ? -12.066 8.939 8.568 1.00 94.12 71 LEU A O 1
ATOM 570 N N . ARG A 1 72 ? -11.320 8.610 6.471 1.00 92.56 72 ARG A N 1
ATOM 571 C CA . ARG A 1 72 ? -12.539 9.104 5.823 1.00 92.56 72 ARG A CA 1
ATOM 572 C C . ARG A 1 72 ? -13.745 8.213 6.118 1.00 92.56 72 ARG A C 1
ATOM 574 O O . ARG A 1 72 ? -14.816 8.738 6.437 1.00 92.56 72 ARG A O 1
ATOM 581 N N . LEU A 1 73 ? -13.572 6.891 6.063 1.00 92.44 73 LEU A N 1
ATOM 582 C CA . LEU A 1 73 ? -14.623 5.918 6.366 1.00 92.44 73 LEU A CA 1
ATOM 583 C C . LEU A 1 73 ? -15.128 6.079 7.802 1.00 92.44 73 LEU A C 1
ATOM 585 O O . LEU A 1 73 ? -16.339 6.159 8.028 1.00 92.44 73 LEU A O 1
ATOM 589 N N . VAL A 1 74 ? -14.209 6.176 8.765 1.00 92.81 74 VAL A N 1
ATOM 590 C CA . VAL A 1 74 ? -14.562 6.320 10.180 1.00 92.81 74 VAL A CA 1
ATOM 591 C C . VAL A 1 74 ? -15.220 7.669 10.434 1.00 92.81 74 VAL A C 1
ATOM 593 O O . VAL A 1 74 ? -16.289 7.697 11.033 1.00 92.81 74 VAL A O 1
ATOM 596 N N . THR A 1 75 ? -14.669 8.764 9.902 1.00 92.00 75 THR A N 1
ATOM 597 C CA . THR A 1 75 ? -15.247 10.114 10.046 1.00 92.00 75 THR A CA 1
ATOM 598 C C . THR A 1 75 ? -16.699 10.160 9.580 1.00 92.00 75 THR A C 1
ATOM 600 O O . THR A 1 75 ? -17.564 10.690 10.274 1.00 92.00 75 THR A O 1
ATOM 603 N N . ARG A 1 76 ? -16.996 9.576 8.411 1.00 89.31 76 ARG A N 1
ATOM 604 C CA . ARG A 1 76 ? -18.345 9.618 7.833 1.00 89.31 76 ARG A CA 1
ATOM 605 C C . ARG A 1 76 ? -19.361 8.808 8.637 1.00 89.31 76 ARG A C 1
ATOM 607 O O . ARG A 1 76 ? -20.544 9.132 8.603 1.00 89.31 76 ARG A O 1
ATOM 614 N N . LYS A 1 77 ? -18.920 7.751 9.324 1.00 87.81 77 LYS A N 1
ATOM 615 C CA . LYS A 1 77 ? -19.791 6.839 10.077 1.00 87.81 77 LYS A CA 1
ATOM 616 C C . LYS A 1 77 ? -19.910 7.197 11.560 1.00 87.81 77 LYS A C 1
ATOM 618 O O . LYS A 1 77 ? -21.002 7.075 12.101 1.00 87.81 77 LYS A O 1
ATOM 623 N N . SER A 1 78 ? -18.827 7.619 12.213 1.00 84.44 78 SER A N 1
ATOM 624 C CA . SER A 1 78 ? -18.830 8.008 13.630 1.00 84.44 78 SER A CA 1
ATOM 625 C C . SER A 1 78 ? -19.280 9.455 13.841 1.00 84.44 78 SER A C 1
ATOM 627 O O . SER A 1 78 ? -19.853 9.763 14.886 1.00 84.44 78 SER A O 1
ATOM 629 N N . GLY A 1 79 ? -18.996 10.341 12.876 1.00 82.31 79 GLY A N 1
ATOM 630 C CA . GLY A 1 79 ? -19.272 11.776 12.961 1.00 82.31 79 GLY A CA 1
ATOM 631 C C . GLY A 1 79 ? -18.484 12.511 14.051 1.00 82.31 79 GLY A C 1
ATOM 632 O O . GLY A 1 79 ? -18.838 13.635 14.388 1.00 82.31 79 GLY A O 1
ATOM 633 N N . SER A 1 80 ? -17.449 11.894 14.635 1.00 86.06 80 SER A N 1
ATOM 634 C CA . SER A 1 80 ? -16.744 12.423 15.808 1.00 86.06 80 SER A CA 1
ATOM 635 C C . SER A 1 80 ? -15.231 12.263 15.699 1.00 86.06 80 SER A C 1
ATOM 637 O O . SER A 1 80 ? -14.736 11.213 15.274 1.00 86.06 80 SER A O 1
ATOM 639 N N . ALA A 1 81 ? -14.502 13.283 16.165 1.00 88.88 81 ALA A N 1
ATOM 640 C CA . ALA A 1 81 ? -13.043 13.295 16.245 1.00 88.88 81 ALA A CA 1
ATOM 641 C C . ALA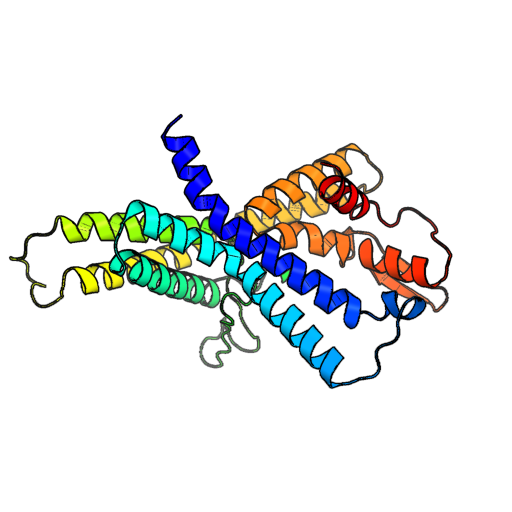 A 1 81 ? -12.488 12.109 17.052 1.00 88.88 81 ALA A C 1
ATOM 643 O O . ALA A 1 81 ? -11.460 11.541 16.687 1.00 88.88 81 ALA A O 1
ATOM 644 N N . THR A 1 82 ? -13.204 11.663 18.089 1.00 89.12 82 THR A N 1
ATOM 645 C CA . THR A 1 82 ? -12.786 10.537 18.932 1.00 89.12 82 THR A CA 1
ATOM 646 C C . THR A 1 82 ? -12.643 9.241 18.133 1.00 89.12 82 THR A C 1
ATOM 648 O O . THR A 1 82 ? -11.702 8.484 18.352 1.00 89.12 82 THR A O 1
ATOM 651 N N . GLY A 1 83 ? -13.550 8.988 17.180 1.00 90.56 83 GLY A N 1
ATOM 652 C CA . GLY A 1 83 ? -13.471 7.804 16.318 1.00 90.56 83 GLY A CA 1
ATOM 653 C C . GLY A 1 83 ? -12.280 7.857 15.359 1.00 90.56 83 GLY A C 1
ATOM 654 O O . GLY A 1 83 ? -11.659 6.838 15.082 1.00 90.56 83 GLY A O 1
ATOM 655 N N . ILE A 1 84 ? -11.931 9.052 14.879 1.00 93.75 84 ILE A N 1
ATOM 656 C CA . ILE A 1 84 ? -10.781 9.260 13.989 1.00 93.75 84 ILE A CA 1
ATOM 657 C C . ILE A 1 84 ? -9.482 8.972 14.744 1.00 93.75 84 ILE A C 1
ATOM 659 O O . ILE A 1 84 ? -8.653 8.193 14.275 1.00 93.75 84 ILE A O 1
ATOM 663 N N . LEU A 1 85 ? -9.332 9.559 15.935 1.00 93.81 85 LEU A N 1
ATOM 664 C CA . LEU A 1 85 ? -8.156 9.367 16.784 1.00 93.81 85 LEU A CA 1
ATOM 665 C C . LEU A 1 85 ? -8.013 7.909 17.234 1.00 93.81 85 LEU A C 1
ATOM 667 O O . LEU A 1 85 ? -6.905 7.374 17.213 1.00 93.81 85 LEU A O 1
ATOM 671 N N . SER A 1 86 ? -9.119 7.238 17.583 1.00 94.38 86 SER A N 1
ATOM 672 C CA . SER A 1 86 ? -9.080 5.820 17.957 1.00 94.38 86 SER A CA 1
ATOM 673 C C . SER A 1 86 ? -8.684 4.924 16.785 1.00 94.38 86 SER A C 1
ATOM 675 O O . SER A 1 86 ? -7.867 4.023 16.970 1.00 94.38 86 SER A O 1
ATOM 677 N N . ALA A 1 87 ? -9.198 5.186 15.580 1.00 96.31 87 ALA A N 1
ATOM 678 C CA . ALA A 1 87 ? -8.823 4.450 14.376 1.00 96.31 87 ALA A CA 1
ATOM 679 C C . ALA A 1 87 ? -7.350 4.665 14.010 1.00 96.31 87 ALA A C 1
ATOM 681 O O . ALA A 1 87 ? -6.656 3.703 13.698 1.00 96.31 87 ALA A O 1
ATOM 682 N N . PHE A 1 88 ? -6.851 5.901 14.098 1.00 96.50 88 PHE A N 1
ATOM 683 C CA . PHE A 1 88 ? -5.442 6.207 13.847 1.00 96.50 88 PHE A CA 1
ATOM 684 C C . PHE A 1 88 ? -4.515 5.482 14.834 1.00 96.50 88 PHE A C 1
ATOM 686 O O . PHE A 1 88 ? -3.594 4.784 14.413 1.00 96.50 88 PHE A O 1
ATOM 693 N N . ALA A 1 89 ? -4.803 5.566 16.137 1.00 96.25 89 ALA A N 1
ATOM 694 C CA . ALA A 1 89 ? -4.040 4.860 17.166 1.00 96.25 89 ALA A CA 1
ATOM 695 C C . ALA A 1 89 ? -4.108 3.330 16.994 1.00 96.25 89 ALA A C 1
ATOM 697 O O . ALA A 1 89 ? -3.093 2.641 17.106 1.00 96.25 89 ALA A O 1
ATOM 698 N N . GLY A 1 90 ? -5.290 2.796 16.669 1.00 96.38 90 GLY A N 1
ATOM 699 C CA . GLY A 1 90 ? -5.483 1.378 16.368 1.00 96.38 90 GLY A CA 1
ATOM 700 C C . GLY A 1 90 ? -4.701 0.920 15.139 1.00 96.38 90 GLY A C 1
ATOM 701 O O . GLY A 1 90 ? -4.124 -0.164 15.156 1.00 96.38 90 GLY A O 1
ATOM 702 N N . TYR A 1 91 ? -4.614 1.753 14.100 1.00 96.94 91 TYR A N 1
ATOM 703 C CA . TYR A 1 91 ? -3.871 1.432 12.883 1.00 96.94 91 TYR A CA 1
ATOM 704 C C . TYR A 1 91 ? -2.366 1.371 13.134 1.00 96.94 91 TYR A C 1
ATOM 706 O O . TYR A 1 91 ? -1.711 0.444 12.671 1.00 96.94 91 TYR A O 1
ATOM 714 N N . ILE A 1 92 ? -1.825 2.292 13.937 1.00 96.38 92 ILE A N 1
ATOM 715 C CA . ILE A 1 92 ? -0.423 2.224 14.370 1.00 96.38 92 ILE A CA 1
ATOM 716 C C . ILE A 1 92 ? -0.169 0.919 15.133 1.00 96.38 92 ILE A C 1
ATOM 718 O O . ILE A 1 92 ? 0.788 0.216 14.824 1.00 96.38 92 ILE A O 1
ATOM 722 N N . ALA A 1 93 ? -1.045 0.554 16.076 1.00 95.94 93 ALA A N 1
ATOM 723 C CA . ALA A 1 93 ? -0.921 -0.693 16.832 1.00 95.94 93 ALA A CA 1
ATOM 724 C C . ALA A 1 93 ? -1.022 -1.946 15.942 1.00 95.94 93 ALA A C 1
ATOM 726 O O . ALA A 1 93 ? -0.301 -2.920 16.138 1.00 95.94 93 ALA A O 1
ATOM 727 N N . TYR A 1 94 ? -1.894 -1.922 14.935 1.00 96.81 94 TYR A N 1
ATOM 728 C CA . TYR A 1 94 ? -1.986 -2.976 13.929 1.00 96.81 94 TYR A CA 1
ATOM 729 C C . TYR A 1 94 ? -0.672 -3.113 13.142 1.00 96.81 94 TYR A C 1
ATOM 731 O O . TYR A 1 94 ? -0.131 -4.214 13.036 1.00 96.81 94 TYR A O 1
ATOM 739 N N . LEU A 1 95 ? -0.117 -2.001 12.646 1.00 94.75 95 LEU A N 1
ATOM 740 C CA . LEU A 1 95 ? 1.136 -2.000 11.887 1.00 94.75 95 LEU A CA 1
ATOM 741 C C . LEU A 1 95 ? 2.313 -2.497 12.728 1.00 94.75 95 LEU A C 1
ATOM 743 O O . LEU A 1 95 ? 3.071 -3.345 12.257 1.00 94.75 95 LEU A O 1
ATOM 747 N N . THR A 1 96 ? 2.450 -2.036 13.973 1.00 92.94 96 THR A N 1
ATOM 748 C CA . THR A 1 96 ? 3.540 -2.479 14.854 1.00 92.94 96 THR A CA 1
ATOM 749 C C . THR A 1 96 ? 3.445 -3.967 15.174 1.00 92.94 96 THR A C 1
ATOM 751 O O . THR A 1 96 ? 4.464 -4.654 15.145 1.00 92.94 96 THR A O 1
ATOM 754 N N . MET A 1 97 ? 2.239 -4.501 15.389 1.00 93.38 97 MET A N 1
ATOM 755 C CA . MET A 1 97 ? 2.056 -5.941 15.588 1.00 93.38 97 MET A CA 1
ATOM 756 C C . MET A 1 97 ? 2.410 -6.737 14.331 1.00 93.38 97 MET A C 1
ATOM 758 O O . MET A 1 97 ? 3.143 -7.718 14.424 1.00 93.38 97 MET A O 1
ATOM 762 N N . THR A 1 98 ? 1.974 -6.305 13.143 1.00 92.75 98 THR A N 1
ATOM 763 C CA . THR A 1 98 ? 2.366 -7.001 11.903 1.00 92.75 98 THR A CA 1
ATOM 764 C C . THR A 1 98 ? 3.876 -6.968 11.676 1.00 92.75 98 THR A C 1
ATOM 766 O O . THR A 1 98 ? 4.450 -7.976 11.291 1.00 92.75 98 THR A O 1
ATOM 769 N N . MET A 1 99 ? 4.538 -5.852 11.982 1.00 89.88 99 MET A N 1
ATOM 770 C CA . MET A 1 99 ? 5.985 -5.694 11.832 1.00 89.88 99 MET A CA 1
ATOM 771 C C . MET A 1 99 ? 6.783 -6.625 12.759 1.00 89.88 99 MET A C 1
ATOM 773 O O . MET A 1 99 ? 7.816 -7.150 12.355 1.00 89.88 99 MET A O 1
ATOM 777 N N . CYS A 1 100 ? 6.315 -6.846 13.991 1.00 88.50 100 CYS A N 1
ATOM 778 C CA . CYS A 1 100 ? 7.016 -7.686 14.965 1.00 88.50 100 CYS A CA 1
ATOM 779 C C . CYS A 1 100 ? 6.805 -9.193 14.752 1.00 88.50 100 CYS A C 1
ATOM 781 O O . CYS A 1 100 ? 7.681 -9.980 15.107 1.00 88.50 100 CYS A O 1
ATOM 783 N N . PHE A 1 101 ? 5.642 -9.596 14.228 1.00 88.88 101 PHE A N 1
ATOM 784 C CA . PHE A 1 101 ? 5.237 -11.007 14.147 1.00 88.88 101 PHE A CA 1
ATOM 785 C C . PHE A 1 101 ? 5.219 -11.582 12.726 1.00 88.88 101 PHE A C 1
ATOM 787 O O . PHE A 1 101 ? 5.103 -12.798 12.575 1.00 88.88 101 PHE A O 1
ATOM 794 N N . ALA A 1 102 ? 5.331 -10.756 11.682 1.00 85.31 102 ALA A N 1
ATOM 795 C CA . ALA A 1 102 ? 5.430 -11.256 10.315 1.00 85.31 102 ALA A CA 1
ATOM 796 C C . ALA A 1 102 ? 6.720 -12.063 10.111 1.00 85.31 102 ALA A C 1
ATOM 798 O O . ALA A 1 102 ? 7.805 -11.658 10.528 1.00 85.31 102 ALA A O 1
ATOM 799 N N . GLY A 1 103 ? 6.598 -13.211 9.440 1.00 77.19 103 GLY A N 1
ATOM 800 C CA . GLY A 1 103 ? 7.741 -14.059 9.113 1.00 77.19 103 GLY A CA 1
ATOM 801 C C . GLY A 1 103 ? 8.676 -13.401 8.095 1.00 77.19 103 GLY A C 1
ATOM 802 O O . GLY A 1 103 ? 8.224 -12.828 7.106 1.00 77.19 103 GLY A O 1
ATOM 803 N N . SER A 1 104 ? 9.986 -13.544 8.299 1.00 73.25 104 SER A N 1
ATOM 804 C CA . SER A 1 104 ? 11.033 -13.029 7.402 1.00 73.25 104 SER A CA 1
ATOM 805 C C . SER A 1 104 ? 11.176 -13.802 6.083 1.00 73.25 104 SER A C 1
ATOM 807 O O . SER A 1 104 ? 11.966 -13.410 5.232 1.00 73.25 104 SER A O 1
ATOM 809 N N . SER A 1 105 ? 10.420 -14.887 5.891 1.00 78.75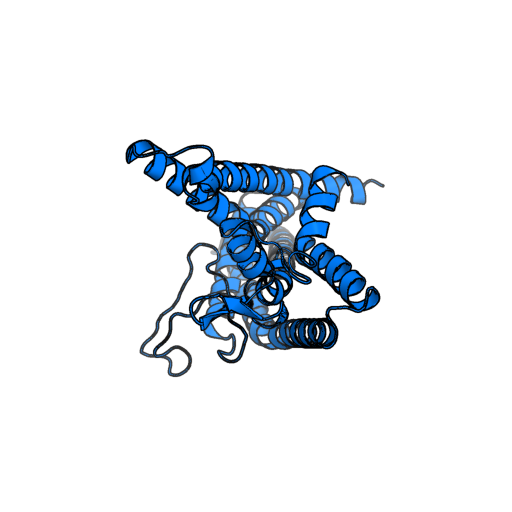 105 SER A N 1
ATOM 810 C CA . SER A 1 105 ? 10.431 -15.707 4.672 1.00 78.75 105 SER A CA 1
ATOM 811 C C . SER A 1 105 ? 9.606 -15.130 3.516 1.00 78.75 105 SER A C 1
ATOM 813 O O . SER A 1 105 ? 9.585 -15.712 2.432 1.00 78.75 105 SER A O 1
ATOM 815 N N . LEU A 1 106 ? 8.890 -14.025 3.736 1.00 84.31 106 LEU A N 1
ATOM 816 C CA . LEU A 1 106 ? 8.061 -13.397 2.710 1.00 84.31 106 LEU A CA 1
ATOM 817 C C . LEU A 1 106 ? 8.902 -12.556 1.730 1.00 84.31 106 LEU A C 1
ATOM 819 O O . LEU A 1 106 ? 9.919 -11.988 2.132 1.00 84.31 106 LEU A O 1
ATOM 823 N N . PRO A 1 107 ? 8.463 -12.411 0.464 1.00 85.38 107 PRO A N 1
ATOM 824 C CA . PRO A 1 107 ? 9.106 -11.521 -0.501 1.00 85.38 107 PRO A CA 1
ATOM 825 C C . PRO A 1 107 ? 9.179 -10.073 -0.002 1.00 85.38 107 PRO A C 1
ATOM 827 O O . PRO A 1 107 ? 8.276 -9.598 0.687 1.00 85.38 107 PRO A O 1
ATOM 830 N N . SER A 1 108 ? 10.202 -9.327 -0.425 1.00 85.38 108 SER A N 1
ATOM 831 C CA . SER A 1 108 ? 10.377 -7.911 -0.058 1.00 85.38 108 SER A CA 1
ATOM 832 C C . SER A 1 108 ? 9.200 -7.022 -0.479 1.00 85.38 108 SER A C 1
ATOM 834 O O . SER A 1 108 ? 8.898 -6.045 0.198 1.00 85.38 108 SER A O 1
ATOM 836 N N . THR A 1 109 ? 8.484 -7.394 -1.544 1.00 85.25 109 THR A N 1
ATOM 837 C CA . THR A 1 109 ? 7.267 -6.715 -2.022 1.00 85.25 109 THR A CA 1
ATOM 838 C C . THR A 1 109 ? 6.075 -6.850 -1.074 1.00 85.25 109 THR A C 1
ATOM 840 O O . THR A 1 109 ? 5.095 -6.123 -1.226 1.00 85.25 109 THR A O 1
ATOM 843 N N . ALA A 1 110 ? 6.134 -7.762 -0.097 1.00 88.38 110 ALA A N 1
ATOM 844 C CA . ALA A 1 110 ? 5.100 -7.913 0.921 1.00 88.38 110 ALA A CA 1
ATOM 845 C C . ALA A 1 110 ? 5.220 -6.894 2.064 1.00 88.38 110 ALA A C 1
ATOM 847 O O . ALA A 1 110 ? 4.302 -6.778 2.881 1.00 88.38 110 ALA A O 1
ATOM 848 N N . PHE A 1 111 ? 6.326 -6.153 2.115 1.00 90.38 111 PHE A N 1
ATOM 849 C CA . PHE A 1 111 ? 6.639 -5.203 3.168 1.00 90.38 111 PHE A CA 1
ATOM 850 C C . PHE A 1 111 ? 6.750 -3.786 2.613 1.00 90.38 111 PHE A C 1
ATOM 852 O O . PHE A 1 111 ? 7.227 -3.569 1.502 1.00 90.38 111 PHE A O 1
ATOM 859 N N . SER A 1 112 ? 6.316 -2.801 3.397 1.00 88.62 112 SER A N 1
ATOM 860 C CA . SER A 1 112 ? 6.418 -1.393 3.011 1.00 88.62 112 SER A CA 1
ATOM 861 C C . SER A 1 112 ? 6.575 -0.502 4.238 1.00 88.62 112 SER A C 1
ATOM 863 O O . SER A 1 112 ? 6.014 -0.784 5.297 1.00 88.62 112 SER A O 1
ATOM 865 N N . SER A 1 113 ? 7.327 0.594 4.102 1.00 88.50 113 SER A N 1
ATOM 866 C CA . SER A 1 113 ? 7.536 1.578 5.173 1.00 88.50 113 SER A CA 1
ATOM 867 C C . SER A 1 113 ? 6.313 2.492 5.326 1.00 88.50 113 SER A C 1
ATOM 869 O O . SER A 1 113 ? 6.324 3.683 5.010 1.00 88.50 113 SER A O 1
ATOM 871 N N . ILE A 1 114 ? 5.214 1.908 5.797 1.00 89.06 114 ILE A N 1
ATOM 872 C CA . ILE A 1 114 ? 3.966 2.619 6.078 1.00 89.06 114 ILE A CA 1
ATOM 873 C C . ILE A 1 114 ? 4.208 3.557 7.264 1.00 89.06 114 ILE A C 1
ATOM 875 O O . ILE A 1 114 ? 4.760 3.141 8.283 1.00 89.06 114 ILE A O 1
ATOM 879 N N . LEU A 1 115 ? 3.816 4.829 7.129 1.00 89.19 115 LEU A N 1
ATOM 880 C CA . LEU A 1 115 ? 4.079 5.896 8.107 1.00 89.19 115 LEU A CA 1
ATOM 881 C C . LEU A 1 115 ? 5.564 6.097 8.482 1.00 89.19 115 LEU A C 1
ATOM 883 O O . LEU A 1 115 ? 5.851 6.742 9.487 1.00 89.19 115 LEU A O 1
ATOM 887 N N . GLY A 1 116 ? 6.511 5.562 7.704 1.00 85.88 116 GLY A N 1
ATOM 888 C CA . GLY A 1 116 ? 7.933 5.594 8.066 1.00 85.88 116 GLY A CA 1
ATOM 889 C C . GLY A 1 116 ? 8.294 4.674 9.238 1.00 85.88 116 GLY A C 1
ATOM 890 O O . GLY A 1 116 ? 9.350 4.838 9.842 1.00 85.88 116 GLY A O 1
ATOM 891 N N . LEU A 1 117 ? 7.424 3.720 9.592 1.00 88.69 117 LEU A N 1
ATOM 892 C CA . LEU A 1 117 ? 7.689 2.769 10.667 1.00 88.69 117 LEU A CA 1
ATOM 893 C C . LEU A 1 117 ? 8.692 1.706 10.210 1.00 88.69 117 LEU A C 1
ATOM 895 O O . LEU A 1 117 ? 8.554 1.109 9.139 1.00 88.69 117 LEU A O 1
ATOM 899 N N . SER A 1 118 ? 9.680 1.454 11.061 1.00 88.75 118 SER A N 1
ATOM 900 C CA . SER A 1 118 ? 10.645 0.366 10.930 1.00 88.75 118 SER A CA 1
ATOM 901 C C . SER A 1 118 ? 11.177 -0.011 12.308 1.00 88.75 118 SER A C 1
ATOM 903 O O . SER A 1 118 ? 11.324 0.865 13.164 1.00 88.75 118 SER A O 1
ATOM 905 N N . ILE A 1 119 ? 11.507 -1.283 12.521 1.00 85.44 119 ILE A N 1
ATOM 906 C CA . ILE A 1 119 ? 12.140 -1.747 13.757 1.00 85.44 119 ILE A CA 1
ATOM 907 C C . ILE A 1 119 ? 13.421 -2.513 13.454 1.00 85.44 119 ILE A C 1
ATOM 909 O O . ILE A 1 119 ? 13.466 -3.371 12.575 1.00 85.44 119 ILE A O 1
ATOM 913 N N . THR A 1 120 ? 14.440 -2.227 14.254 1.00 82.31 120 THR A N 1
ATOM 914 C CA . THR A 1 120 ? 15.665 -3.014 14.342 1.00 82.31 120 THR A CA 1
ATOM 915 C C . THR A 1 120 ? 15.852 -3.336 15.813 1.00 82.31 120 THR A C 1
ATOM 917 O O . THR A 1 120 ? 15.930 -2.422 16.635 1.00 82.31 120 THR A O 1
ATOM 920 N N . SER A 1 121 ? 15.875 -4.614 16.188 1.00 77.50 121 SER A N 1
ATOM 921 C CA . SER A 1 121 ? 16.013 -4.988 17.597 1.00 77.50 121 SER A CA 1
ATOM 922 C C . SER A 1 121 ? 17.134 -6.001 17.777 1.00 77.50 121 SER A C 1
ATOM 924 O O . SER A 1 121 ? 17.114 -7.070 17.184 1.00 77.50 121 SER A O 1
ATOM 926 N N . ALA A 1 122 ? 18.094 -5.704 18.651 1.00 63.69 122 ALA A N 1
ATOM 927 C CA . ALA A 1 122 ? 19.148 -6.659 19.006 1.00 63.69 122 ALA A CA 1
ATOM 928 C C . ALA A 1 122 ? 18.697 -7.693 20.059 1.00 63.69 122 ALA A C 1
ATOM 930 O O . ALA A 1 122 ? 19.402 -8.663 20.317 1.00 63.69 122 ALA A O 1
ATOM 931 N N . ARG A 1 123 ? 17.544 -7.470 20.710 1.00 73.25 123 ARG A N 1
ATOM 932 C CA . ARG A 1 123 ? 17.084 -8.264 21.864 1.00 73.25 123 ARG A CA 1
ATOM 933 C C . ARG A 1 123 ? 16.180 -9.432 21.480 1.00 73.25 123 ARG A C 1
ATOM 935 O O . ARG A 1 123 ? 16.252 -10.482 22.111 1.00 73.25 123 ARG A O 1
ATOM 942 N N . ALA A 1 124 ? 15.328 -9.268 20.470 1.00 75.62 124 ALA A N 1
ATOM 943 C CA . ALA A 1 124 ? 14.482 -10.350 19.985 1.00 75.62 124 ALA A CA 1
ATOM 944 C C . ALA A 1 124 ? 15.208 -11.087 18.856 1.00 75.62 124 ALA A C 1
ATOM 946 O O . ALA A 1 124 ? 15.477 -10.501 17.811 1.00 75.62 124 ALA A O 1
ATOM 947 N N . LYS A 1 125 ? 15.505 -12.380 19.053 1.00 70.44 125 LYS A N 1
ATOM 948 C CA . LYS A 1 125 ? 16.237 -13.204 18.070 1.00 70.44 125 LYS A CA 1
ATOM 949 C C . LYS A 1 125 ? 15.568 -13.237 16.689 1.00 70.44 125 LYS A C 1
ATOM 951 O O . LYS A 1 125 ? 16.269 -13.340 15.694 1.00 70.44 125 LYS A O 1
ATOM 956 N N . SER A 1 126 ? 14.238 -13.128 16.627 1.00 70.88 126 SER A N 1
ATOM 957 C CA . SER A 1 126 ? 13.470 -13.084 15.372 1.00 70.88 126 SER A CA 1
ATOM 958 C C . SER A 1 126 ? 13.605 -11.767 14.601 1.00 70.88 126 SER A C 1
ATOM 960 O O . SER A 1 126 ? 13.287 -11.733 13.418 1.00 70.88 126 SER A O 1
ATOM 962 N N . LEU A 1 127 ? 14.051 -10.699 15.269 1.00 72.56 127 LEU A N 1
ATOM 963 C CA . LEU A 1 127 ? 14.155 -9.336 14.736 1.00 72.56 127 LEU A CA 1
ATOM 964 C C . LEU A 1 127 ? 15.611 -8.835 14.704 1.00 72.56 127 LEU A C 1
ATOM 966 O O . LEU A 1 127 ? 15.865 -7.637 14.553 1.00 72.56 127 LEU A O 1
ATOM 970 N N . ALA A 1 128 ? 16.564 -9.739 14.939 1.00 70.69 128 ALA A N 1
ATOM 971 C CA . ALA A 1 128 ? 17.976 -9.421 15.045 1.00 70.69 128 ALA A CA 1
ATOM 972 C C . ALA A 1 128 ? 18.640 -9.410 13.663 1.00 70.69 128 ALA A C 1
ATOM 974 O O . ALA A 1 128 ? 18.476 -10.338 12.876 1.00 70.69 128 ALA A O 1
ATOM 975 N N . GLY A 1 129 ? 19.437 -8.372 13.397 1.00 71.00 129 GLY A N 1
ATOM 976 C CA . GLY A 1 129 ? 20.318 -8.303 12.225 1.00 71.00 129 GLY A CA 1
ATOM 977 C C . GLY A 1 129 ? 19.701 -7.739 10.940 1.00 71.00 129 GLY A C 1
ATOM 978 O O . GLY A 1 129 ? 20.435 -7.574 9.971 1.00 71.00 129 GLY A O 1
ATOM 979 N N . ALA A 1 130 ? 18.410 -7.392 10.920 1.00 77.12 130 ALA A N 1
ATOM 980 C CA . ALA A 1 130 ? 17.753 -6.775 9.765 1.00 77.12 130 ALA A CA 1
ATOM 981 C C . ALA A 1 130 ? 16.771 -5.666 10.180 1.00 77.12 130 ALA A C 1
ATOM 983 O O . ALA A 1 130 ? 16.304 -5.622 11.319 1.00 77.12 130 ALA A O 1
ATOM 984 N N . VAL A 1 131 ? 16.469 -4.760 9.244 1.00 83.44 131 VAL A N 1
ATOM 985 C CA . VAL A 1 131 ? 15.409 -3.755 9.404 1.00 83.44 131 VAL A CA 1
ATOM 986 C C . VAL A 1 131 ? 14.087 -4.392 8.992 1.00 83.44 131 VAL A C 1
ATOM 988 O O . VAL A 1 131 ? 13.937 -4.830 7.852 1.00 83.44 131 VAL A O 1
ATOM 991 N N . HIS A 1 132 ? 13.127 -4.434 9.910 1.00 86.31 132 HIS A N 1
ATOM 992 C CA . HIS A 1 132 ? 11.799 -4.982 9.657 1.00 86.31 132 HIS A CA 1
ATOM 993 C C . HIS A 1 132 ? 10.801 -3.858 9.394 1.00 86.31 132 HIS A C 1
ATOM 995 O O . HIS A 1 132 ? 10.774 -2.852 10.107 1.00 86.31 132 HIS A O 1
ATOM 1001 N N . TYR A 1 133 ? 9.958 -4.061 8.384 1.00 90.88 133 TYR A N 1
ATOM 1002 C CA . TYR A 1 133 ? 8.902 -3.135 7.988 1.00 90.88 133 TYR A CA 1
ATOM 1003 C C . TYR A 1 133 ? 7.520 -3.776 8.187 1.00 90.88 133 TYR A C 1
ATOM 1005 O O . TYR A 1 133 ? 7.406 -5.004 8.186 1.00 90.88 133 TYR A O 1
ATOM 1013 N N . PRO A 1 134 ? 6.454 -2.978 8.360 1.00 91.44 134 PRO A N 1
ATOM 1014 C CA . PRO A 1 134 ? 5.087 -3.491 8.414 1.00 91.44 134 PRO A CA 1
ATOM 1015 C C . PRO A 1 134 ? 4.656 -4.228 7.135 1.00 91.44 134 PRO A C 1
ATOM 1017 O O . PRO A 1 134 ? 5.137 -3.944 6.033 1.00 91.44 134 PRO A O 1
ATOM 1020 N N . LEU A 1 135 ? 3.687 -5.141 7.275 1.00 91.56 135 LEU A N 1
ATOM 1021 C CA . LEU A 1 135 ? 3.090 -5.851 6.139 1.00 91.56 135 LEU A CA 1
ATOM 1022 C C . LEU A 1 135 ? 2.211 -4.918 5.293 1.00 91.56 135 LEU A C 1
ATOM 1024 O O . LEU A 1 135 ? 1.304 -4.251 5.805 1.00 91.56 135 LEU A O 1
ATOM 1028 N N . GLN A 1 136 ? 2.404 -4.947 3.972 1.00 91.62 136 GLN A N 1
ATOM 1029 C CA . GLN A 1 136 ? 1.568 -4.226 3.015 1.00 91.62 136 GLN A CA 1
ATOM 1030 C C . GLN A 1 136 ? 0.237 -4.960 2.808 1.00 91.62 136 GLN A C 1
ATOM 1032 O O . GLN A 1 136 ? 0.033 -5.700 1.853 1.00 91.62 136 GLN A O 1
ATOM 1037 N N . THR A 1 137 ? -0.694 -4.738 3.731 1.00 91.38 137 THR A N 1
ATOM 1038 C CA . THR A 1 137 ? -2.062 -5.292 3.668 1.00 91.38 137 THR A CA 1
ATOM 1039 C C . THR A 1 137 ? -3.050 -4.379 2.932 1.00 91.38 137 THR A C 1
ATOM 1041 O O . THR A 1 137 ? -4.197 -4.756 2.687 1.00 91.38 137 THR A O 1
ATOM 1044 N N . GLY A 1 138 ? -2.602 -3.175 2.558 1.00 91.81 138 GLY A N 1
ATOM 1045 C CA . GLY A 1 138 ? -3.364 -2.223 1.758 1.00 91.81 138 GLY A CA 1
ATOM 1046 C C . GLY A 1 138 ? -4.680 -1.792 2.413 1.00 91.81 138 GLY A C 1
ATOM 1047 O O . GLY A 1 138 ? -4.787 -1.651 3.634 1.00 91.81 138 GLY A O 1
ATOM 1048 N N . VAL A 1 139 ? -5.708 -1.596 1.585 1.00 93.62 139 VAL A N 1
ATOM 1049 C CA . VAL A 1 139 ? -7.055 -1.178 2.012 1.00 93.62 139 VAL A CA 1
ATOM 1050 C C . VAL A 1 139 ? -7.727 -2.221 2.918 1.00 93.62 139 VAL A C 1
ATOM 1052 O O . VAL A 1 139 ? -8.564 -1.858 3.742 1.00 93.62 139 VAL A O 1
ATOM 1055 N N . ILE A 1 140 ? -7.341 -3.501 2.828 1.00 94.69 140 ILE A N 1
ATOM 1056 C CA . ILE A 1 140 ? -7.918 -4.583 3.641 1.00 94.69 140 ILE A CA 1
ATOM 1057 C C . ILE A 1 140 ? -7.589 -4.378 5.124 1.00 94.69 140 ILE A C 1
ATOM 1059 O O . ILE A 1 140 ? -8.499 -4.337 5.952 1.00 94.69 140 ILE A O 1
ATOM 1063 N N . GLY A 1 141 ? -6.308 -4.194 5.461 1.00 93.81 141 GLY A N 1
ATOM 1064 C CA . GLY A 1 141 ? -5.884 -3.963 6.848 1.00 93.81 141 GLY A CA 1
ATOM 1065 C C . GLY A 1 141 ? -6.497 -2.691 7.435 1.00 93.81 141 GLY A C 1
ATOM 1066 O O . GLY A 1 141 ? -7.060 -2.701 8.530 1.00 93.81 141 GLY A O 1
ATOM 1067 N N . ALA A 1 142 ? -6.483 -1.613 6.650 1.00 95.00 142 ALA A N 1
ATOM 1068 C CA . ALA A 1 142 ? -7.136 -0.351 6.982 1.00 95.00 142 ALA A CA 1
ATOM 1069 C C . ALA A 1 142 ? -8.651 -0.512 7.233 1.00 95.00 142 ALA A C 1
ATOM 1071 O O . ALA A 1 142 ? -9.189 0.041 8.192 1.00 95.00 142 ALA A O 1
ATOM 1072 N N . GLY A 1 143 ? -9.343 -1.308 6.412 1.00 94.62 143 GLY A N 1
ATOM 1073 C CA . GLY A 1 143 ? -10.765 -1.609 6.564 1.00 94.62 143 GLY A CA 1
ATOM 1074 C C . GLY A 1 143 ? -11.084 -2.387 7.842 1.00 94.62 143 GLY A C 1
ATOM 1075 O O . GLY A 1 143 ? -12.035 -2.039 8.541 1.00 94.62 143 GLY A O 1
ATOM 1076 N N . ILE A 1 144 ? -10.268 -3.388 8.193 1.00 96.19 144 ILE A N 1
ATOM 1077 C CA . ILE A 1 144 ? -10.419 -4.158 9.440 1.00 96.19 144 ILE A CA 1
ATOM 1078 C C . ILE A 1 144 ? -10.328 -3.225 10.652 1.00 96.19 144 ILE A C 1
ATOM 1080 O O . ILE A 1 144 ? -11.224 -3.222 11.498 1.00 96.19 144 ILE A O 1
ATOM 1084 N N . VAL A 1 145 ? -9.294 -2.381 10.709 1.00 97.00 145 VAL A N 1
ATOM 1085 C CA . VAL A 1 145 ? -9.121 -1.411 11.801 1.00 97.00 145 VAL A CA 1
ATOM 1086 C C . VAL A 1 145 ? -10.281 -0.413 11.844 1.00 97.00 145 VAL A C 1
ATOM 1088 O O . VAL A 1 145 ? -10.787 -0.108 12.925 1.00 97.00 145 VAL A O 1
ATOM 1091 N N . ALA A 1 146 ? -10.775 0.042 10.688 1.00 95.81 146 ALA A N 1
ATOM 1092 C CA . ALA A 1 146 ? -11.934 0.929 10.623 1.00 95.81 146 ALA A CA 1
ATOM 1093 C C . ALA A 1 146 ? -13.190 0.298 11.247 1.00 95.81 146 ALA A C 1
ATOM 1095 O O . ALA A 1 146 ? -13.902 0.947 12.015 1.00 95.81 146 ALA A O 1
ATOM 1096 N N . LEU A 1 147 ? -13.461 -0.975 10.939 1.00 95.69 147 LEU A N 1
ATOM 1097 C CA . LEU A 1 147 ? -14.599 -1.711 11.491 1.00 95.69 147 LEU A CA 1
ATOM 1098 C C . LEU A 1 147 ? -14.463 -1.901 13.004 1.00 95.69 147 LEU A C 1
ATOM 1100 O O . LEU A 1 147 ? -15.435 -1.689 13.730 1.00 95.69 147 LEU A O 1
ATOM 1104 N N . ILE A 1 148 ? -13.261 -2.229 13.487 1.00 96.19 148 ILE A N 1
ATOM 1105 C CA . ILE A 1 148 ? -12.960 -2.344 14.921 1.00 96.19 148 ILE A CA 1
ATOM 1106 C C . ILE A 1 148 ? -13.187 -1.001 15.628 1.00 96.19 148 ILE A C 1
ATOM 1108 O O . ILE A 1 148 ? -13.838 -0.954 16.674 1.00 96.19 148 ILE A O 1
ATOM 1112 N N . ALA A 1 149 ? -12.703 0.101 15.051 1.00 95.25 149 ALA A N 1
ATOM 1113 C CA . ALA A 1 149 ? -12.881 1.439 15.606 1.00 95.25 149 ALA A CA 1
ATOM 1114 C C . ALA A 1 149 ? -14.364 1.835 15.674 1.00 95.25 149 ALA A C 1
ATOM 1116 O O . ALA A 1 149 ? -14.829 2.313 16.709 1.00 95.25 149 ALA A O 1
ATOM 1117 N N . LEU A 1 150 ? -15.137 1.581 14.613 1.00 94.25 150 LEU A N 1
ATOM 1118 C CA . LEU A 1 150 ? -16.578 1.856 14.586 1.00 94.25 150 LEU A CA 1
ATOM 1119 C C . LEU A 1 150 ? -17.361 0.982 15.569 1.00 94.25 150 LEU A C 1
ATOM 1121 O O . LEU A 1 150 ? -18.286 1.465 16.228 1.00 94.25 150 LEU A O 1
ATOM 1125 N N . TYR A 1 151 ? -16.983 -0.289 15.702 1.00 94.00 151 TYR A N 1
ATOM 1126 C CA . TYR A 1 151 ? -17.570 -1.197 16.681 1.00 94.00 151 TYR A CA 1
ATOM 1127 C C . TYR A 1 151 ? -17.344 -0.691 18.112 1.00 94.00 151 TYR A C 1
ATOM 1129 O O . TYR A 1 151 ? -18.304 -0.548 18.875 1.00 94.00 151 TYR A O 1
ATOM 1137 N N . ASN A 1 152 ? -16.101 -0.344 18.463 1.00 92.25 152 ASN A N 1
ATOM 1138 C CA . ASN A 1 152 ? -15.771 0.191 19.786 1.00 92.25 152 ASN A CA 1
ATOM 1139 C C . ASN A 1 152 ? -16.419 1.551 20.044 1.00 92.25 152 ASN A C 1
ATOM 1141 O O . ASN A 1 152 ? -16.914 1.790 21.146 1.00 92.25 152 ASN A O 1
ATOM 1145 N N . TYR A 1 153 ? -16.482 2.418 19.034 1.00 92.12 153 TYR A N 1
ATOM 1146 C CA . TYR A 1 153 ? -17.156 3.708 19.133 1.00 92.12 153 TYR A CA 1
ATOM 1147 C C . TYR A 1 153 ? -18.638 3.536 19.494 1.00 92.12 153 TYR A C 1
ATOM 1149 O O . TYR A 1 153 ? -19.109 4.087 20.490 1.00 92.12 153 TYR A O 1
ATOM 1157 N N . ASN A 1 154 ? -19.359 2.682 18.763 1.00 91.25 154 ASN A N 1
ATOM 1158 C CA . ASN A 1 154 ? -20.770 2.399 19.032 1.00 91.25 154 ASN A CA 1
ATOM 1159 C C . ASN A 1 154 ? -20.989 1.731 20.396 1.00 91.25 154 ASN A C 1
ATOM 1161 O O . ASN A 1 154 ? -21.956 2.044 21.092 1.00 91.25 154 ASN A O 1
ATOM 1165 N N . ARG A 1 155 ? -20.097 0.816 20.795 1.00 89.00 155 ARG A N 1
ATOM 1166 C CA . ARG A 1 155 ? -20.186 0.122 22.086 1.00 89.00 155 ARG A CA 1
ATOM 1167 C C . ARG A 1 155 ? -19.963 1.072 23.259 1.00 89.00 155 ARG A C 1
ATOM 1169 O O . ARG A 1 155 ? -20.689 1.003 24.246 1.00 89.00 155 ARG A O 1
ATOM 1176 N N . THR A 1 156 ? -18.998 1.979 23.143 1.00 87.31 156 THR A N 1
ATOM 1177 C CA . THR A 1 156 ? -18.618 2.865 24.248 1.00 87.31 156 THR A CA 1
ATOM 1178 C C . THR A 1 156 ? -19.648 3.972 24.473 1.00 87.31 156 THR A C 1
ATOM 1180 O O . THR A 1 156 ? -19.903 4.356 25.612 1.00 87.31 156 THR A O 1
ATOM 1183 N N . ARG A 1 157 ? -20.340 4.417 23.414 1.00 86.38 157 ARG A N 1
ATOM 1184 C CA . ARG A 1 157 ? -21.466 5.364 23.520 1.00 86.38 157 ARG A CA 1
ATOM 1185 C C . ARG A 1 157 ? -22.712 4.770 24.189 1.00 86.38 157 ARG A C 1
ATOM 1187 O O . ARG A 1 157 ? -23.498 5.522 24.748 1.00 86.38 157 ARG A O 1
ATOM 1194 N N . LYS A 1 158 ? -22.874 3.442 24.179 1.00 84.38 158 LYS A N 1
ATOM 1195 C CA . LYS A 1 158 ? -23.982 2.732 24.849 1.00 84.38 158 LYS A CA 1
ATOM 1196 C C . LYS A 1 158 ? -23.684 2.350 26.306 1.00 84.38 158 LYS A C 1
ATOM 1198 O O . LYS A 1 158 ? -24.535 1.757 26.960 1.00 84.38 158 LYS A O 1
ATOM 1203 N N . ARG A 1 159 ? -22.479 2.632 26.812 1.00 76.81 159 ARG A N 1
ATOM 1204 C CA . ARG A 1 159 ? -22.065 2.264 28.174 1.00 76.81 159 ARG A CA 1
ATOM 1205 C C . ARG A 1 159 ? -22.684 3.219 29.204 1.00 76.81 159 ARG A C 1
ATOM 1207 O O . ARG A 1 159 ? -22.618 4.435 29.026 1.00 76.81 159 ARG A O 1
ATOM 1214 N N . SER A 1 160 ? -23.228 2.665 30.288 1.00 71.12 160 SER A N 1
ATOM 1215 C CA . SER A 1 160 ? -23.639 3.421 31.476 1.00 71.12 160 SER A CA 1
ATOM 1216 C C . SER A 1 160 ? -22.428 3.805 32.335 1.00 71.12 160 SER A C 1
ATOM 1218 O O . SER A 1 160 ? -21.436 3.075 32.393 1.00 71.12 160 SER A O 1
ATOM 1220 N N . ASP A 1 161 ? -22.513 4.952 33.009 1.00 68.38 161 ASP A N 1
ATOM 1221 C CA . ASP A 1 161 ? -21.407 5.526 33.793 1.00 68.38 161 ASP A CA 1
ATOM 1222 C C . ASP A 1 161 ? -21.128 4.781 35.118 1.00 68.38 161 ASP A C 1
ATOM 1224 O O . ASP A 1 161 ? -20.065 4.937 35.711 1.00 68.38 161 ASP A O 1
ATOM 1228 N N . TYR A 1 162 ? -22.031 3.895 35.553 1.00 64.56 162 TYR A N 1
ATOM 1229 C CA . TYR A 1 162 ? -21.936 3.140 36.812 1.00 64.56 162 TYR A CA 1
ATOM 1230 C C . TYR A 1 162 ? -21.192 1.808 36.662 1.00 64.56 162 TYR A C 1
ATOM 1232 O O . TYR A 1 162 ? -21.761 0.734 36.845 1.00 64.56 162 TYR A O 1
ATOM 1240 N N . ASN A 1 163 ? -19.918 1.850 36.284 1.00 69.75 163 ASN A N 1
ATOM 1241 C CA . ASN A 1 163 ? -19.124 0.639 36.082 1.00 69.75 163 ASN A CA 1
ATOM 1242 C C . ASN A 1 163 ? -17.749 0.763 36.761 1.00 69.75 163 ASN A C 1
ATOM 1244 O O . ASN A 1 163 ? -17.275 1.872 36.976 1.00 69.75 163 ASN A O 1
ATOM 1248 N N . LEU A 1 164 ? -17.075 -0.355 37.063 1.00 68.94 164 LEU A N 1
ATOM 1249 C CA . LEU A 1 164 ? -15.808 -0.387 37.830 1.00 68.94 164 LEU A CA 1
ATOM 1250 C C . LEU A 1 164 ? -14.681 0.490 37.241 1.00 68.94 164 LEU A C 1
ATOM 1252 O O . LEU A 1 164 ? -13.759 0.883 37.947 1.00 68.94 164 LEU A O 1
ATOM 1256 N N . PHE A 1 165 ? -14.776 0.839 35.955 1.00 71.44 165 PHE A N 1
ATOM 1257 C CA . PHE A 1 165 ? -13.850 1.737 35.255 1.00 71.44 165 PHE A CA 1
ATOM 1258 C C . PHE A 1 165 ? -14.447 3.127 34.978 1.00 71.44 165 PHE A C 1
ATOM 1260 O O . PHE A 1 165 ? -14.182 3.698 33.922 1.00 71.44 165 PHE A O 1
ATOM 1267 N N . ALA A 1 166 ? -15.281 3.658 35.876 1.00 73.69 166 ALA A N 1
ATOM 1268 C CA . ALA A 1 166 ? -15.907 4.978 35.730 1.00 73.69 166 ALA A CA 1
ATOM 1269 C C . ALA A 1 166 ? -14.892 6.138 35.662 1.00 73.69 166 ALA A C 1
ATOM 1271 O O . ALA A 1 166 ? -15.200 7.193 35.118 1.00 73.69 166 ALA A O 1
ATOM 1272 N N . PHE A 1 167 ? -13.666 5.937 36.163 1.00 81.25 167 PHE A N 1
ATOM 1273 C CA . PHE A 1 167 ? -12.582 6.924 36.085 1.00 81.25 167 PHE A CA 1
ATOM 1274 C C . PHE A 1 167 ? -12.023 7.112 34.664 1.00 81.25 167 PHE A C 1
ATOM 1276 O O . PHE A 1 167 ? -11.369 8.115 34.386 1.00 81.25 167 PHE A O 1
ATOM 1283 N N . ILE A 1 168 ? -12.258 6.159 33.754 1.00 83.81 168 ILE A N 1
ATOM 1284 C CA . ILE A 1 168 ? -11.833 6.262 32.356 1.00 83.81 168 ILE A CA 1
ATOM 1285 C C . ILE A 1 168 ? -12.965 6.907 31.564 1.00 83.81 168 ILE A C 1
ATOM 1287 O O . ILE A 1 168 ? -14.075 6.374 31.507 1.00 83.81 168 ILE A O 1
ATOM 1291 N N . SER A 1 169 ? -12.675 8.028 30.902 1.00 86.12 169 SER A N 1
ATOM 1292 C CA . SER A 1 169 ? -13.651 8.675 30.028 1.00 86.12 169 SER A CA 1
ATOM 1293 C C . SER A 1 169 ? -14.099 7.724 28.908 1.00 86.12 169 SER A C 1
ATOM 1295 O O . SER A 1 169 ? -13.324 6.900 28.409 1.00 86.12 169 SER A O 1
ATOM 1297 N N . LYS A 1 170 ? -15.355 7.862 28.467 1.00 85.69 170 LYS A N 1
ATOM 1298 C CA . LYS A 1 170 ? -15.901 7.101 27.325 1.00 85.69 170 LYS A CA 1
ATOM 1299 C C . LYS A 1 170 ? -14.998 7.224 26.090 1.00 85.69 170 LYS A C 1
ATOM 1301 O O . LYS A 1 170 ? -14.783 6.265 25.356 1.00 85.69 170 LYS A O 1
ATOM 1306 N N . ASP A 1 171 ? -14.413 8.393 25.885 1.00 88.00 171 ASP A N 1
ATOM 1307 C CA . ASP A 1 171 ? -13.560 8.662 24.737 1.00 88.00 171 ASP A CA 1
ATOM 1308 C C . ASP A 1 171 ? -12.213 7.929 24.834 1.00 88.00 171 ASP A C 1
ATOM 1310 O O . ASP A 1 171 ? -11.816 7.241 23.891 1.00 88.00 171 ASP A O 1
ATOM 1314 N N . THR A 1 172 ? -11.561 7.970 25.998 1.00 89.69 172 THR A N 1
ATOM 1315 C CA . THR A 1 172 ? -10.302 7.250 26.241 1.00 89.69 172 THR A CA 1
ATOM 1316 C C . THR A 1 172 ? -10.502 5.737 26.186 1.00 89.69 172 THR A C 1
ATOM 1318 O O . THR A 1 172 ? -9.687 5.019 25.606 1.00 89.69 172 THR A O 1
ATOM 1321 N N . GLN A 1 173 ? -11.614 5.229 26.723 1.00 88.94 173 GLN A N 1
ATOM 1322 C CA . GLN A 1 173 ? -11.921 3.802 26.664 1.00 88.94 173 GLN A CA 1
ATOM 1323 C C . GLN A 1 173 ? -12.109 3.313 25.220 1.00 88.94 173 GLN A C 1
ATOM 1325 O O . GLN A 1 173 ? -11.657 2.216 24.888 1.00 88.94 173 GLN A O 1
ATOM 1330 N N . CYS A 1 174 ? -12.737 4.117 24.355 1.00 91.31 174 CYS A N 1
ATOM 1331 C CA . CYS A 1 174 ? -12.872 3.798 22.934 1.00 91.31 174 CYS A CA 1
ATOM 1332 C C . CYS A 1 174 ? -11.497 3.611 22.275 1.00 91.31 174 CYS A C 1
ATOM 1334 O O . CYS A 1 174 ? -11.285 2.636 21.549 1.00 91.31 174 CYS A O 1
ATOM 1336 N N . VAL A 1 175 ? -10.547 4.508 22.566 1.00 93.81 175 VAL A N 1
ATOM 1337 C CA . VAL A 1 175 ? -9.171 4.422 22.056 1.00 93.81 175 VAL A CA 1
ATOM 1338 C C . VAL A 1 175 ? -8.486 3.156 22.564 1.00 93.81 175 VAL A C 1
ATOM 1340 O O . VAL A 1 175 ? -8.007 2.370 21.751 1.00 93.81 175 VAL A O 1
ATOM 1343 N N . ILE A 1 176 ? -8.507 2.902 23.876 1.00 93.38 176 ILE A N 1
ATOM 1344 C CA . ILE A 1 176 ? -7.870 1.720 24.481 1.00 93.38 176 ILE A CA 1
ATOM 1345 C C . ILE A 1 176 ? -8.440 0.424 23.886 1.00 93.38 176 ILE A C 1
ATOM 1347 O O . ILE A 1 176 ? -7.685 -0.443 23.447 1.00 93.38 176 ILE A O 1
ATOM 1351 N N . GLY A 1 177 ? -9.769 0.302 23.817 1.00 93.06 177 GLY A N 1
ATOM 1352 C CA . GLY A 1 177 ? -10.427 -0.876 23.247 1.00 93.06 177 GLY A CA 1
ATOM 1353 C C . GLY A 1 177 ? -10.090 -1.081 21.769 1.00 93.06 177 GLY A C 1
ATOM 1354 O O . GLY A 1 177 ? -9.863 -2.210 21.334 1.00 93.06 177 GLY A O 1
ATOM 1355 N N . THR A 1 178 ? -9.990 0.010 21.004 1.00 95.56 178 THR A N 1
ATOM 1356 C CA . THR A 1 178 ? -9.605 -0.039 19.586 1.00 95.56 178 THR A CA 1
ATOM 1357 C C . THR A 1 178 ? -8.154 -0.461 19.413 1.00 95.56 178 THR A C 1
ATOM 1359 O O . THR A 1 178 ? -7.883 -1.306 18.566 1.00 95.56 178 THR A O 1
ATOM 1362 N N . VAL A 1 179 ? -7.234 0.057 20.227 1.00 97.12 179 VAL A N 1
ATOM 1363 C CA . VAL A 1 179 ? -5.810 -0.304 20.187 1.00 97.12 179 VAL A CA 1
ATOM 1364 C C . VAL A 1 179 ? -5.609 -1.785 20.497 1.00 97.12 179 VAL A C 1
ATOM 1366 O O . VAL A 1 179 ? -4.959 -2.475 19.720 1.00 97.12 179 VAL A O 1
ATOM 1369 N N . ILE A 1 180 ? -6.216 -2.299 21.571 1.00 96.69 180 ILE A N 1
ATOM 1370 C CA . ILE A 1 180 ? -6.068 -3.709 21.969 1.00 96.69 180 ILE A CA 1
ATOM 1371 C C . ILE A 1 180 ? -6.631 -4.644 20.891 1.00 96.69 180 ILE A C 1
ATOM 1373 O O . ILE A 1 180 ? -5.968 -5.599 20.486 1.00 96.69 180 ILE A O 1
ATOM 1377 N N . LEU A 1 181 ? -7.834 -4.361 20.384 1.00 96.50 181 LEU A N 1
ATOM 1378 C CA . LEU A 1 181 ? -8.454 -5.197 19.354 1.00 96.50 181 LEU A CA 1
ATOM 1379 C C . LEU A 1 181 ? -7.733 -5.094 18.004 1.00 96.50 181 LEU A C 1
ATOM 1381 O O . LEU A 1 181 ? -7.609 -6.099 17.310 1.00 96.50 181 LEU A O 1
ATOM 1385 N N . SER A 1 182 ? -7.212 -3.918 17.643 1.00 97.12 182 SER A N 1
ATOM 1386 C CA . SER A 1 182 ? -6.427 -3.745 16.411 1.00 97.12 182 SER A CA 1
ATOM 1387 C C . SER A 1 182 ? -5.058 -4.415 16.512 1.00 97.12 182 SER A C 1
ATOM 1389 O O . SER A 1 182 ? -4.593 -4.987 15.531 1.00 97.12 182 SER A O 1
ATOM 1391 N N . ALA A 1 183 ? -4.443 -4.425 17.698 1.00 96.75 183 ALA A N 1
ATOM 1392 C CA . ALA A 1 183 ? -3.224 -5.180 17.958 1.00 96.75 183 ALA A CA 1
ATOM 1393 C C . ALA A 1 183 ? -3.463 -6.694 17.820 1.00 96.75 183 ALA A C 1
ATOM 1395 O O . ALA A 1 183 ? -2.692 -7.382 17.153 1.00 96.75 183 ALA A O 1
ATOM 1396 N N . ALA A 1 184 ? -4.569 -7.207 18.372 1.00 96.69 184 ALA A N 1
ATOM 1397 C CA . ALA A 1 184 ? -4.968 -8.603 18.198 1.00 96.69 184 ALA A CA 1
ATOM 1398 C C . ALA A 1 184 ? -5.256 -8.944 16.723 1.00 96.69 184 ALA A C 1
ATOM 1400 O O . ALA A 1 184 ? -4.832 -9.990 16.235 1.00 96.69 184 ALA A O 1
ATOM 1401 N N . ALA A 1 185 ? -5.919 -8.044 15.989 1.00 96.62 185 ALA A N 1
ATOM 1402 C CA . ALA A 1 185 ? -6.136 -8.198 14.553 1.00 96.62 185 ALA A CA 1
ATOM 1403 C C . ALA A 1 185 ? -4.815 -8.192 13.763 1.00 96.62 185 ALA A C 1
ATOM 1405 O O . ALA A 1 185 ? -4.652 -9.003 12.857 1.00 96.62 185 ALA A O 1
ATOM 1406 N N . GLY A 1 186 ? -3.856 -7.334 14.127 1.00 95.44 186 GLY A N 1
ATOM 1407 C CA . GLY A 1 186 ? -2.522 -7.292 13.518 1.00 95.44 186 GLY A CA 1
ATOM 1408 C C . GLY A 1 186 ? -1.730 -8.574 13.763 1.00 95.44 186 GLY A C 1
ATOM 1409 O O . GLY A 1 186 ? -1.131 -9.111 12.835 1.00 95.44 186 GLY A O 1
ATOM 1410 N N . PHE A 1 187 ? -1.803 -9.119 14.980 1.00 94.94 187 PHE A N 1
ATOM 1411 C CA . PHE A 1 187 ? -1.236 -10.428 15.301 1.00 94.94 187 PHE A CA 1
ATOM 1412 C C . PHE A 1 187 ? -1.856 -11.539 14.445 1.00 94.94 187 PHE A C 1
ATOM 1414 O O . PHE A 1 187 ? -1.132 -12.282 13.792 1.00 94.94 187 PHE A O 1
ATOM 1421 N N . GLY A 1 188 ? -3.190 -11.623 14.381 1.00 94.75 188 GLY A N 1
ATOM 1422 C CA . GLY A 1 188 ? -3.870 -12.614 13.540 1.00 94.75 188 GLY A CA 1
ATOM 1423 C C . GLY A 1 188 ? -3.514 -12.468 12.057 1.00 94.75 188 GLY A C 1
ATOM 1424 O O . GLY A 1 188 ? -3.269 -13.457 11.366 1.00 94.75 188 GLY A O 1
ATOM 1425 N N . MET A 1 189 ? -3.407 -11.229 11.577 1.00 94.50 189 MET A N 1
ATOM 1426 C CA . MET A 1 189 ? -3.058 -10.940 10.192 1.00 94.50 189 MET A CA 1
ATOM 1427 C C . MET A 1 189 ? -1.618 -11.323 9.845 1.00 94.50 189 MET A C 1
ATOM 1429 O O . MET A 1 189 ? -1.374 -11.770 8.727 1.00 94.50 189 MET A O 1
ATOM 1433 N N . ALA A 1 190 ? -0.676 -11.228 10.786 1.00 93.12 190 ALA A N 1
ATOM 1434 C CA . ALA A 1 190 ? 0.704 -11.661 10.568 1.00 93.12 190 ALA A CA 1
ATOM 1435 C C . ALA A 1 190 ? 0.805 -13.147 10.167 1.00 93.12 190 ALA A C 1
ATOM 1437 O O . ALA A 1 190 ? 1.683 -13.507 9.385 1.00 93.12 190 ALA A O 1
ATOM 1438 N N . TYR A 1 191 ? -0.124 -13.990 10.635 1.00 92.25 191 TYR A N 1
ATOM 1439 C CA . TYR A 1 191 ? -0.197 -15.411 10.274 1.00 92.25 191 TYR A CA 1
ATOM 1440 C C . TYR A 1 191 ? -1.132 -15.699 9.096 1.00 92.25 191 TYR A C 1
ATOM 1442 O O . TYR A 1 191 ? -0.880 -16.629 8.334 1.00 92.25 191 TYR A O 1
ATOM 1450 N N . ALA A 1 192 ? -2.202 -14.918 8.925 1.00 93.19 192 ALA A N 1
ATOM 1451 C CA . ALA A 1 192 ? -3.161 -15.119 7.839 1.00 93.19 192 ALA A CA 1
ATOM 1452 C C . ALA A 1 192 ? -2.666 -14.566 6.488 1.00 93.19 192 ALA A C 1
ATOM 1454 O O . ALA A 1 192 ? -2.851 -15.195 5.447 1.00 93.19 192 ALA A O 1
ATOM 1455 N N . TRP A 1 193 ? -2.012 -13.402 6.485 1.00 93.38 193 TRP A N 1
ATOM 1456 C CA . TRP A 1 193 ? -1.564 -12.728 5.264 1.00 93.38 193 TRP A CA 1
ATOM 1457 C C . TRP A 1 193 ? -0.527 -13.499 4.428 1.00 93.38 193 TRP A C 1
ATOM 1459 O O . TRP A 1 193 ? -0.639 -13.461 3.202 1.00 93.38 193 TRP A O 1
ATOM 1469 N N . PRO A 1 194 ? 0.429 -14.255 5.011 1.00 92.50 194 PRO A N 1
ATOM 1470 C CA . PRO A 1 194 ? 1.329 -15.122 4.250 1.00 92.50 194 PRO A CA 1
ATOM 1471 C C . PRO A 1 194 ? 0.630 -16.043 3.243 1.00 92.50 194 PRO A C 1
ATOM 1473 O O . PRO A 1 194 ? 1.157 -16.264 2.155 1.00 92.50 194 PRO A O 1
ATOM 1476 N N . TYR A 1 195 ? -0.569 -16.545 3.557 1.00 92.81 195 TYR A N 1
ATOM 1477 C CA . TYR A 1 195 ? -1.332 -17.378 2.624 1.00 92.81 195 TYR A CA 1
ATOM 1478 C C . TYR A 1 195 ? -1.781 -16.590 1.389 1.00 92.81 195 TYR A C 1
ATOM 1480 O O . TYR A 1 195 ? -1.675 -17.100 0.277 1.00 92.81 195 TYR A O 1
ATOM 1488 N N . ALA A 1 196 ? -2.210 -15.336 1.563 1.00 91.94 196 ALA A N 1
ATOM 1489 C CA . ALA A 1 196 ? -2.569 -14.451 0.455 1.00 91.94 196 ALA A CA 1
ATOM 1490 C C . ALA A 1 196 ? -1.342 -14.039 -0.378 1.00 91.94 196 ALA A C 1
ATOM 1492 O O . ALA A 1 196 ? -1.406 -13.972 -1.602 1.00 91.94 196 ALA A O 1
ATOM 1493 N N . VAL A 1 197 ? -0.193 -13.810 0.262 1.00 92.25 197 VAL A N 1
ATOM 1494 C CA . VAL A 1 197 ? 1.056 -13.526 -0.464 1.00 92.25 197 VAL A CA 1
ATOM 1495 C C . VAL A 1 197 ? 1.496 -14.743 -1.280 1.00 92.25 197 VAL A C 1
ATOM 1497 O O . VAL A 1 197 ? 1.906 -14.597 -2.429 1.00 92.25 197 VAL A O 1
ATOM 1500 N N . ARG A 1 198 ? 1.359 -15.955 -0.730 1.00 92.19 198 ARG A N 1
ATOM 1501 C CA . ARG A 1 198 ? 1.681 -17.194 -1.446 1.00 92.19 198 ARG A CA 1
ATOM 1502 C C . ARG A 1 198 ? 0.785 -17.407 -2.666 1.00 92.19 198 ARG A C 1
ATOM 1504 O O . ARG A 1 198 ? 1.299 -17.812 -3.702 1.00 92.19 198 ARG A O 1
ATOM 1511 N N . THR A 1 199 ? -0.516 -17.122 -2.579 1.00 91.38 199 THR A N 1
ATOM 1512 C CA . THR A 1 199 ? -1.408 -17.247 -3.746 1.00 91.38 199 THR A CA 1
ATOM 1513 C C . THR A 1 199 ? -1.050 -16.244 -4.841 1.00 91.38 199 THR A C 1
ATOM 1515 O O . THR A 1 199 ? -1.003 -16.611 -6.016 1.00 91.38 199 THR A O 1
ATOM 1518 N N . ILE A 1 200 ? -0.713 -15.007 -4.466 1.00 92.06 200 ILE A N 1
ATOM 1519 C CA . ILE A 1 200 ? -0.190 -14.005 -5.402 1.00 92.06 200 ILE A CA 1
ATOM 1520 C C . ILE A 1 200 ? 1.099 -14.509 -6.061 1.00 92.06 200 ILE A C 1
ATOM 1522 O O . ILE A 1 200 ? 1.217 -14.453 -7.281 1.00 92.06 200 ILE A O 1
ATOM 1526 N N . HIS A 1 201 ? 2.028 -15.066 -5.282 1.00 91.19 201 HIS A N 1
ATOM 1527 C CA . HIS A 1 201 ? 3.276 -15.618 -5.807 1.00 91.19 201 HIS A CA 1
ATOM 1528 C C . HIS A 1 201 ? 3.036 -16.743 -6.820 1.00 91.19 201 HIS A C 1
ATOM 1530 O O . HIS A 1 201 ? 3.592 -16.708 -7.912 1.00 91.19 201 HIS A O 1
ATOM 1536 N N . THR A 1 202 ? 2.144 -17.691 -6.516 1.00 92.19 202 THR A N 1
ATOM 1537 C CA . THR A 1 202 ? 1.799 -18.768 -7.460 1.00 92.19 202 THR A CA 1
ATOM 1538 C C . THR A 1 202 ? 1.160 -18.240 -8.745 1.00 92.19 202 THR A C 1
ATOM 1540 O O . THR A 1 202 ? 1.396 -18.785 -9.820 1.00 92.19 202 THR A O 1
ATOM 1543 N N . ALA A 1 203 ? 0.382 -17.154 -8.666 1.00 91.75 203 ALA A N 1
ATOM 1544 C CA . ALA A 1 203 ? -0.177 -16.514 -9.852 1.00 91.75 203 ALA A CA 1
ATOM 1545 C C . ALA A 1 203 ? 0.913 -15.829 -10.696 1.00 91.75 203 ALA A C 1
ATOM 1547 O O . ALA A 1 203 ? 0.888 -15.928 -11.921 1.00 91.75 203 ALA A O 1
ATOM 1548 N N . VAL A 1 204 ? 1.889 -15.179 -10.053 1.00 92.00 204 VAL A N 1
ATOM 1549 C CA . VAL A 1 204 ? 3.059 -14.587 -10.725 1.00 92.00 204 VAL A CA 1
ATOM 1550 C C . VAL A 1 204 ? 3.882 -15.667 -11.432 1.00 92.00 204 VAL A C 1
ATOM 1552 O O . VAL A 1 204 ? 4.212 -15.503 -12.604 1.00 92.00 204 VAL A O 1
ATOM 1555 N N . GLU A 1 205 ? 4.159 -16.790 -10.765 1.00 92.00 205 GLU A N 1
ATOM 1556 C CA . GLU A 1 205 ? 4.867 -17.931 -11.360 1.00 92.00 205 GLU A CA 1
ATOM 1557 C C . GLU A 1 205 ? 4.115 -18.489 -12.575 1.00 92.00 205 GLU A C 1
ATOM 1559 O O . GLU A 1 205 ? 4.712 -18.658 -13.640 1.00 92.00 205 GLU A O 1
ATOM 1564 N N . PHE A 1 206 ? 2.798 -18.688 -12.450 1.00 92.00 206 PHE A N 1
ATOM 1565 C CA . PHE A 1 206 ? 1.945 -19.156 -13.542 1.00 92.00 206 PHE A CA 1
ATOM 1566 C C . PHE A 1 206 ? 2.010 -18.232 -14.765 1.00 92.00 206 PHE A C 1
ATOM 1568 O O . PHE A 1 206 ? 2.249 -18.703 -15.874 1.00 92.00 206 PHE A O 1
ATOM 1575 N N . ILE A 1 207 ? 1.875 -16.916 -14.576 1.00 90.88 207 ILE A N 1
ATOM 1576 C CA . ILE A 1 207 ? 1.973 -15.940 -15.674 1.00 90.88 207 ILE A CA 1
ATOM 1577 C C . ILE A 1 207 ? 3.378 -15.955 -16.295 1.00 90.88 207 ILE A C 1
ATOM 1579 O O . ILE A 1 207 ? 3.511 -15.872 -17.514 1.00 90.88 207 ILE A O 1
ATOM 1583 N N . SER A 1 208 ? 4.428 -16.079 -15.475 1.00 89.25 208 SER A N 1
ATOM 1584 C CA . SER A 1 208 ? 5.814 -16.085 -15.958 1.00 89.25 208 SER A CA 1
ATOM 1585 C C . SER A 1 208 ? 6.214 -17.359 -16.710 1.00 89.25 208 SER A C 1
ATOM 1587 O O . SER A 1 208 ? 7.206 -17.336 -17.431 1.00 89.25 208 SER A O 1
ATOM 1589 N N . SER A 1 209 ? 5.446 -18.449 -16.577 1.00 90.12 209 SER A N 1
ATOM 1590 C CA . SER A 1 209 ? 5.723 -19.714 -17.273 1.00 90.12 209 SER A CA 1
ATOM 1591 C C . SER A 1 209 ? 5.640 -19.586 -18.797 1.00 90.12 209 SER A C 1
ATOM 1593 O O . SER A 1 209 ? 6.430 -20.196 -19.511 1.00 90.12 209 SER A O 1
ATOM 1595 N N . ASP A 1 210 ? 4.721 -18.750 -19.286 1.00 86.50 210 ASP A N 1
ATOM 1596 C CA . ASP A 1 210 ? 4.598 -18.399 -20.696 1.00 86.50 210 ASP A CA 1
ATOM 1597 C C . ASP A 1 210 ? 4.123 -16.949 -20.828 1.00 86.50 210 ASP A C 1
ATOM 1599 O O . ASP A 1 210 ? 2.929 -16.640 -20.773 1.00 86.50 210 ASP A O 1
ATOM 1603 N N . THR A 1 211 ? 5.085 -16.050 -21.020 1.00 83.44 211 THR A N 1
ATOM 1604 C CA . THR A 1 211 ? 4.860 -14.608 -21.196 1.00 83.44 211 THR A CA 1
ATOM 1605 C C . THR A 1 211 ? 4.449 -14.231 -22.625 1.00 83.44 211 THR A C 1
ATOM 1607 O O . THR A 1 211 ? 4.259 -13.051 -22.938 1.00 83.44 211 THR A O 1
ATOM 1610 N N . THR A 1 212 ? 4.318 -15.215 -23.520 1.00 83.56 212 THR A N 1
ATOM 1611 C CA . THR A 1 212 ? 3.855 -15.027 -24.902 1.00 83.56 212 THR A CA 1
ATOM 1612 C C . THR A 1 212 ? 2.378 -15.341 -25.080 1.00 83.56 212 THR A C 1
ATOM 1614 O O . THR A 1 212 ? 1.745 -14.806 -25.991 1.00 83.56 212 THR A O 1
ATOM 1617 N N . ASN A 1 213 ? 1.807 -16.137 -24.176 1.00 88.88 213 ASN A N 1
ATOM 1618 C CA . ASN A 1 213 ? 0.405 -16.505 -24.213 1.00 88.88 213 ASN A CA 1
ATOM 1619 C C . ASN A 1 213 ? -0.513 -15.304 -23.886 1.00 88.88 213 ASN A C 1
ATOM 1621 O O . ASN A 1 213 ? -0.422 -14.735 -22.791 1.00 88.88 213 ASN A O 1
ATOM 1625 N N . PRO A 1 214 ? -1.456 -14.935 -24.778 1.00 87.50 214 PRO A N 1
ATOM 1626 C CA . PRO A 1 214 ? -2.375 -13.820 -24.543 1.00 87.50 214 PRO A CA 1
ATOM 1627 C C . PRO A 1 214 ? -3.281 -14.021 -23.318 1.00 87.50 214 PRO A C 1
ATOM 1629 O O . PRO A 1 214 ? -3.655 -13.044 -22.671 1.00 87.50 214 PRO A O 1
ATOM 1632 N N . VAL A 1 215 ? -3.606 -15.266 -22.953 1.00 90.19 215 VAL A N 1
ATOM 1633 C CA . VAL A 1 215 ? -4.428 -15.568 -21.769 1.00 90.19 215 VAL A CA 1
ATOM 1634 C C . VAL A 1 215 ? -3.683 -15.204 -20.483 1.00 90.19 215 VAL A C 1
ATOM 1636 O O . VAL A 1 215 ? -4.265 -14.596 -19.585 1.00 90.19 215 VAL A O 1
ATOM 1639 N N . ASN A 1 216 ? -2.381 -15.485 -20.408 1.00 90.38 216 ASN A N 1
ATOM 1640 C CA . ASN A 1 216 ? -1.562 -15.137 -19.245 1.00 90.38 216 ASN A CA 1
ATOM 1641 C C . ASN A 1 216 ? -1.429 -13.616 -19.087 1.00 90.38 216 ASN A C 1
ATOM 1643 O O . ASN A 1 216 ? -1.523 -13.096 -17.975 1.00 90.38 216 ASN A O 1
ATOM 1647 N N . LEU A 1 217 ? -1.299 -12.889 -20.202 1.00 89.12 217 LEU A N 1
ATOM 1648 C CA . LEU A 1 217 ? -1.289 -11.422 -20.211 1.00 89.12 217 LEU A CA 1
ATOM 1649 C C . LEU A 1 217 ? -2.639 -10.827 -19.781 1.00 89.12 217 LEU A C 1
ATOM 1651 O O . LEU A 1 217 ? -2.673 -9.831 -19.055 1.00 89.12 217 LEU A O 1
ATOM 1655 N N . MET A 1 218 ? -3.755 -11.454 -20.168 1.00 88.81 218 MET A N 1
ATOM 1656 C CA . MET A 1 218 ? -5.084 -11.067 -19.691 1.00 88.81 218 MET A CA 1
ATOM 1657 C C . MET A 1 218 ? -5.208 -11.257 -18.174 1.00 88.81 218 MET A C 1
ATOM 1659 O O . MET A 1 218 ? -5.655 -10.343 -17.478 1.00 88.81 218 MET A O 1
ATOM 1663 N N . ILE A 1 219 ? -4.781 -12.410 -17.649 1.00 91.06 219 ILE A N 1
ATOM 1664 C CA . ILE A 1 219 ? -4.802 -12.700 -16.207 1.00 91.06 219 ILE A CA 1
ATOM 1665 C C . ILE A 1 219 ? -3.949 -11.679 -15.446 1.00 91.06 219 ILE A C 1
ATOM 1667 O O . ILE A 1 219 ? -4.411 -11.129 -14.445 1.00 91.06 219 ILE A O 1
ATOM 1671 N N . TYR A 1 220 ? -2.750 -11.366 -15.948 1.00 92.12 220 TYR A N 1
ATOM 1672 C CA . TYR A 1 220 ? -1.906 -10.308 -15.396 1.00 92.12 220 TYR A CA 1
ATOM 1673 C C . TYR A 1 220 ? -2.650 -8.968 -15.320 1.00 92.12 220 TYR A C 1
ATOM 1675 O O . TYR A 1 220 ? -2.697 -8.356 -14.255 1.00 92.12 220 TYR A O 1
ATOM 1683 N N . GLY A 1 221 ? -3.275 -8.531 -16.419 1.00 90.44 221 GLY A N 1
ATOM 1684 C CA . GLY A 1 221 ? -3.994 -7.257 -16.464 1.00 90.44 221 GLY A CA 1
ATOM 1685 C C . GLY A 1 221 ? -5.151 -7.190 -15.462 1.00 90.44 221 GLY A C 1
ATOM 1686 O O . GLY A 1 221 ? -5.311 -6.188 -14.763 1.00 90.44 221 GLY A O 1
ATOM 1687 N N . VAL A 1 222 ? -5.930 -8.269 -15.340 1.00 90.75 222 VAL A N 1
ATOM 1688 C CA . VAL A 1 222 ? -7.033 -8.363 -14.370 1.00 90.75 222 VAL A CA 1
ATOM 1689 C C . VAL A 1 222 ? -6.508 -8.319 -12.930 1.00 90.75 222 VAL A C 1
ATOM 1691 O O . VAL A 1 222 ? -7.009 -7.538 -12.116 1.00 90.75 222 VAL A O 1
ATOM 1694 N N . LEU A 1 223 ? -5.479 -9.112 -12.613 1.00 91.88 223 LEU A N 1
ATOM 1695 C CA . LEU A 1 223 ? -4.881 -9.159 -11.275 1.00 91.88 223 LEU A CA 1
ATOM 1696 C C . LEU A 1 223 ? -4.221 -7.838 -10.885 1.00 91.88 223 LEU A C 1
ATOM 1698 O O . LEU A 1 223 ? -4.374 -7.403 -9.742 1.00 91.88 223 LEU A O 1
ATOM 1702 N N . ASP A 1 224 ? -3.530 -7.178 -11.814 1.00 91.19 224 ASP A N 1
ATOM 1703 C CA . ASP A 1 224 ? -2.922 -5.870 -11.585 1.00 91.19 224 ASP A CA 1
ATOM 1704 C C . ASP A 1 224 ? -3.980 -4.822 -11.220 1.00 91.19 224 ASP A C 1
ATOM 1706 O O . ASP A 1 224 ? -3.831 -4.078 -10.242 1.00 91.19 224 ASP A O 1
ATOM 1710 N N . ARG A 1 225 ? -5.094 -4.789 -11.960 1.00 88.88 225 ARG A N 1
ATOM 1711 C CA . ARG A 1 225 ? -6.175 -3.828 -11.713 1.00 88.88 225 ARG A CA 1
ATOM 1712 C C . ARG A 1 225 ? -6.856 -4.084 -10.379 1.00 88.88 225 ARG A C 1
ATOM 1714 O O . ARG A 1 225 ? -6.995 -3.149 -9.591 1.00 88.88 225 ARG A O 1
ATOM 1721 N N . PHE A 1 226 ? -7.196 -5.334 -10.077 1.00 90.56 226 PHE A N 1
ATOM 1722 C CA . PHE A 1 226 ? -7.793 -5.687 -8.790 1.00 90.56 226 PHE A CA 1
ATOM 1723 C C . PHE A 1 226 ? -6.858 -5.364 -7.612 1.00 90.56 226 PHE A C 1
ATOM 1725 O O . PHE A 1 226 ? -7.262 -4.727 -6.639 1.00 90.56 226 PHE A O 1
ATOM 1732 N N . SER A 1 227 ? -5.577 -5.718 -7.730 1.00 91.38 227 SER A N 1
ATOM 1733 C CA . SER A 1 227 ? -4.564 -5.450 -6.702 1.00 91.38 227 SER A CA 1
ATOM 1734 C C . SER A 1 227 ? -4.314 -3.952 -6.506 1.00 91.38 227 SER A C 1
ATOM 1736 O O . SER A 1 227 ? -4.054 -3.494 -5.391 1.00 91.38 227 SER A O 1
ATOM 1738 N N . SER A 1 228 ? -4.432 -3.157 -7.569 1.00 89.06 228 SER A N 1
ATOM 1739 C CA . SER A 1 228 ? -4.297 -1.698 -7.506 1.00 89.06 228 SER A CA 1
ATOM 1740 C C . SER A 1 228 ? -5.415 -1.037 -6.704 1.00 89.06 228 SER A C 1
ATOM 1742 O O . SER A 1 228 ? -5.126 -0.142 -5.912 1.00 89.06 228 SER A O 1
ATOM 1744 N N . LEU A 1 229 ? -6.662 -1.510 -6.837 1.00 87.12 229 LEU A N 1
ATOM 1745 C CA . LEU A 1 229 ? -7.802 -1.008 -6.050 1.00 87.12 229 LEU A CA 1
ATOM 1746 C C . LEU A 1 229 ? -7.579 -1.178 -4.542 1.00 87.12 229 LEU A C 1
ATOM 1748 O O . LEU A 1 229 ? -8.003 -0.348 -3.740 1.00 87.12 229 LEU A O 1
ATOM 1752 N N . LEU A 1 230 ? -6.880 -2.246 -4.159 1.00 90.56 230 LEU A N 1
ATOM 1753 C CA . LEU A 1 230 ? -6.563 -2.568 -2.772 1.00 90.56 230 LEU A CA 1
ATOM 1754 C C . LEU A 1 230 ? -5.241 -1.955 -2.288 1.00 90.56 230 LEU A C 1
ATOM 1756 O O . LEU A 1 230 ? -4.886 -2.153 -1.129 1.00 90.56 230 LEU A O 1
ATOM 1760 N N . ASN A 1 231 ? -4.527 -1.199 -3.131 1.00 90.94 231 ASN A N 1
ATOM 1761 C CA . ASN A 1 231 ? -3.196 -0.646 -2.846 1.00 90.94 231 ASN A CA 1
ATOM 1762 C C . ASN A 1 231 ? -2.127 -1.730 -2.556 1.00 90.94 231 ASN A C 1
ATOM 1764 O O . ASN A 1 231 ? -1.196 -1.524 -1.783 1.00 90.94 231 ASN A O 1
ATOM 1768 N N . ILE A 1 232 ? -2.243 -2.896 -3.201 1.00 92.12 232 ILE A N 1
ATOM 1769 C CA . ILE A 1 232 ? -1.266 -4.006 -3.143 1.00 92.12 232 ILE A CA 1
ATOM 1770 C C . ILE A 1 232 ? -0.679 -4.345 -4.524 1.00 92.12 232 ILE A C 1
ATOM 1772 O O . ILE A 1 232 ? 0.030 -5.334 -4.682 1.00 92.12 232 ILE A O 1
ATOM 1776 N N . GLY A 1 233 ? -0.931 -3.505 -5.536 1.00 89.38 233 GLY A N 1
ATOM 1777 C CA . GLY A 1 233 ? -0.486 -3.723 -6.921 1.00 89.38 233 GLY A CA 1
ATOM 1778 C C . GLY A 1 233 ? 1.028 -3.884 -7.090 1.00 89.38 233 GLY A C 1
ATOM 1779 O O . GLY A 1 233 ? 1.465 -4.570 -8.007 1.00 89.38 233 GLY A O 1
ATOM 1780 N N . ALA A 1 234 ? 1.839 -3.339 -6.177 1.00 88.94 234 ALA A N 1
ATOM 1781 C CA . ALA A 1 234 ? 3.290 -3.532 -6.181 1.00 88.94 234 ALA A CA 1
ATOM 1782 C C . ALA A 1 234 ? 3.705 -5.014 -6.083 1.00 88.94 234 ALA A C 1
ATOM 1784 O O . ALA A 1 234 ? 4.723 -5.395 -6.654 1.00 88.94 234 ALA A O 1
ATOM 1785 N N . MET A 1 235 ? 2.907 -5.867 -5.428 1.00 90.56 235 MET A N 1
ATOM 1786 C CA . MET A 1 235 ? 3.186 -7.306 -5.338 1.00 90.56 235 MET A CA 1
ATOM 1787 C C . MET A 1 235 ? 3.090 -8.014 -6.696 1.00 90.56 235 MET A C 1
ATOM 1789 O O . MET A 1 235 ? 3.783 -9.003 -6.907 1.00 90.56 235 MET A O 1
ATOM 1793 N N . ILE A 1 236 ? 2.259 -7.499 -7.611 1.00 92.38 236 ILE A N 1
ATOM 1794 C CA . ILE A 1 236 ? 2.120 -8.011 -8.981 1.00 92.38 236 ILE A CA 1
ATOM 1795 C C . ILE A 1 236 ? 3.098 -7.301 -9.918 1.00 92.38 236 ILE A C 1
ATOM 1797 O O . ILE A 1 236 ? 3.812 -7.956 -10.665 1.00 92.38 236 ILE A O 1
ATOM 1801 N N . ARG A 1 237 ? 3.168 -5.966 -9.874 1.00 91.81 237 ARG A N 1
ATOM 1802 C CA . ARG A 1 237 ? 3.969 -5.175 -10.823 1.00 91.81 237 ARG A CA 1
ATOM 1803 C C . ARG A 1 237 ? 5.459 -5.383 -10.656 1.00 91.81 237 ARG A C 1
ATOM 1805 O O . ARG A 1 237 ? 6.142 -5.595 -11.646 1.00 91.81 237 ARG A O 1
ATOM 1812 N N . THR A 1 238 ? 5.976 -5.324 -9.430 1.00 92.19 238 THR A N 1
ATOM 1813 C CA . THR A 1 238 ? 7.427 -5.307 -9.197 1.00 92.19 238 THR A CA 1
ATOM 1814 C C . THR A 1 238 ? 8.139 -6.544 -9.764 1.00 92.19 238 THR A C 1
ATOM 1816 O O . THR A 1 238 ? 9.140 -6.351 -10.455 1.00 92.19 238 THR A O 1
ATOM 1819 N N . PRO A 1 239 ? 7.637 -7.786 -9.581 1.00 91.88 239 PRO A N 1
ATOM 1820 C CA . PRO A 1 239 ? 8.239 -8.970 -10.200 1.00 91.88 239 PRO A CA 1
ATOM 1821 C C . PRO A 1 239 ? 8.326 -8.916 -11.731 1.00 91.88 239 PRO A C 1
ATOM 1823 O O . PRO A 1 239 ? 9.328 -9.351 -12.290 1.00 91.88 239 PRO A O 1
ATOM 1826 N N . PHE A 1 240 ? 7.318 -8.366 -12.417 1.00 92.44 240 PHE A N 1
ATOM 1827 C CA . PHE A 1 240 ? 7.311 -8.277 -13.884 1.00 92.44 240 PHE A CA 1
ATOM 1828 C C . PHE A 1 240 ? 8.053 -7.049 -14.412 1.00 92.44 240 PHE A C 1
ATOM 1830 O O . PHE A 1 240 ? 8.764 -7.126 -15.407 1.00 92.44 240 PHE A O 1
ATOM 1837 N N . TRP A 1 241 ? 7.905 -5.897 -13.766 1.00 92.00 241 TRP A N 1
ATOM 1838 C CA . TRP A 1 241 ? 8.469 -4.638 -14.250 1.00 92.00 241 TRP A CA 1
ATOM 1839 C C . TRP A 1 241 ? 9.966 -4.541 -13.984 1.00 92.00 241 TRP A C 1
ATOM 1841 O O . TRP A 1 241 ? 10.699 -4.027 -14.827 1.00 92.00 241 TRP A O 1
ATOM 1851 N N . TYR A 1 242 ? 10.410 -5.057 -12.837 1.00 90.94 242 TYR A N 1
ATOM 1852 C CA . TYR A 1 242 ? 11.775 -4.874 -12.341 1.00 90.94 242 TYR A CA 1
ATOM 1853 C C . TYR A 1 242 ? 12.473 -6.184 -11.947 1.00 90.94 242 TYR A C 1
ATOM 1855 O O . TYR A 1 242 ? 13.665 -6.167 -11.650 1.00 90.94 242 TYR A O 1
ATOM 1863 N N . GLY A 1 243 ? 11.752 -7.308 -11.916 1.00 89.56 243 GLY A N 1
ATOM 1864 C CA . GLY A 1 243 ? 12.280 -8.626 -11.565 1.00 89.56 243 GLY A CA 1
ATOM 1865 C C . GLY A 1 243 ? 12.483 -9.543 -12.772 1.00 89.56 243 GLY A C 1
ATOM 1866 O O . GLY A 1 243 ? 12.115 -9.229 -13.899 1.00 89.56 243 GLY A O 1
ATOM 1867 N N . SER A 1 244 ? 13.053 -10.724 -12.535 1.00 88.69 244 SER A N 1
ATOM 1868 C CA . SER A 1 244 ? 13.332 -11.713 -13.587 1.00 88.69 244 SER A CA 1
ATOM 1869 C C . SER A 1 244 ? 12.079 -12.367 -14.179 1.00 88.69 244 SER A C 1
ATOM 1871 O O . SER A 1 244 ? 12.147 -12.890 -15.289 1.00 88.69 244 SER A O 1
ATOM 1873 N N . ASN A 1 245 ? 10.926 -12.313 -13.500 1.00 89.12 245 ASN A N 1
ATOM 1874 C CA . ASN A 1 245 ? 9.659 -12.850 -14.014 1.00 89.12 245 ASN A CA 1
ATOM 1875 C C . ASN A 1 245 ? 9.160 -12.103 -15.263 1.00 89.12 245 ASN A C 1
ATOM 1877 O O . ASN A 1 245 ? 8.397 -12.667 -16.043 1.00 89.12 245 ASN A O 1
ATOM 1881 N N . GLY A 1 246 ? 9.596 -10.854 -15.464 1.00 84.25 246 GLY A N 1
ATOM 1882 C CA . GLY A 1 246 ? 9.360 -10.094 -16.696 1.00 84.25 246 GLY A CA 1
ATOM 1883 C C . GLY A 1 246 ? 10.308 -10.433 -17.846 1.00 84.25 246 GLY A C 1
ATOM 1884 O O . GLY A 1 246 ? 10.174 -9.864 -18.924 1.00 84.25 246 GLY A O 1
ATOM 1885 N N . GLY A 1 247 ? 11.261 -11.338 -17.623 1.00 87.31 247 GLY A N 1
ATOM 1886 C CA . GLY A 1 247 ? 12.329 -11.671 -18.554 1.00 87.31 247 GLY A CA 1
ATOM 1887 C C . GLY A 1 247 ? 13.665 -11.026 -18.188 1.00 87.31 247 GLY A C 1
ATOM 1888 O O . GLY A 1 247 ? 13.769 -10.160 -17.312 1.00 87.31 247 GLY A O 1
ATOM 1889 N N . THR A 1 248 ? 14.706 -11.478 -18.880 1.00 88.19 248 THR A N 1
ATOM 1890 C CA . THR A 1 248 ? 16.064 -10.944 -18.792 1.00 88.19 248 THR A CA 1
ATOM 1891 C C . THR A 1 248 ? 16.589 -10.649 -20.191 1.00 88.19 248 THR A C 1
ATOM 1893 O O . THR A 1 248 ? 16.275 -11.348 -21.155 1.00 88.19 248 THR A O 1
ATOM 1896 N N . TRP A 1 249 ? 17.383 -9.593 -20.312 1.00 87.62 249 TRP A N 1
ATOM 1897 C CA . TRP A 1 249 ? 18.034 -9.201 -21.554 1.00 87.62 249 TRP A CA 1
ATOM 1898 C C . TRP A 1 249 ? 19.508 -8.919 -21.288 1.00 87.62 249 TRP A C 1
ATOM 1900 O O . TRP A 1 249 ? 19.849 -8.202 -20.349 1.00 87.62 249 TRP A O 1
ATOM 1910 N N . LEU A 1 250 ? 20.383 -9.485 -22.113 1.00 86.12 250 LEU A N 1
ATOM 1911 C CA . LEU A 1 250 ? 21.813 -9.203 -22.071 1.00 86.12 250 LEU A CA 1
ATOM 1912 C C . LEU A 1 250 ? 22.107 -8.009 -22.970 1.00 86.12 250 LEU A C 1
ATOM 1914 O O . LEU A 1 250 ? 21.805 -8.035 -24.164 1.00 86.12 250 LEU A O 1
ATOM 1918 N N . ASN A 1 251 ? 22.705 -6.970 -22.394 1.00 81.62 251 ASN A N 1
ATOM 1919 C CA . ASN A 1 251 ? 23.148 -5.825 -23.172 1.00 81.62 251 ASN A CA 1
ATOM 1920 C C . ASN A 1 251 ? 24.406 -6.162 -23.994 1.00 81.62 251 ASN A C 1
ATOM 1922 O O . ASN A 1 251 ? 25.075 -7.170 -23.766 1.00 81.62 251 ASN A O 1
ATOM 1926 N N . MET A 1 252 ? 24.770 -5.284 -24.934 1.00 78.12 252 MET A N 1
ATOM 1927 C CA . MET A 1 252 ? 25.958 -5.462 -25.790 1.00 78.12 252 MET A CA 1
ATOM 1928 C C . MET A 1 252 ? 27.286 -5.517 -25.008 1.00 78.12 252 MET A C 1
ATOM 1930 O O . MET A 1 252 ? 28.296 -5.952 -25.548 1.00 78.12 252 MET A O 1
ATOM 1934 N N . VAL A 1 253 ? 27.282 -5.094 -23.739 1.00 80.69 253 VAL A N 1
ATOM 1935 C CA . VAL A 1 253 ? 28.436 -5.082 -22.821 1.00 80.69 253 VAL A CA 1
ATOM 1936 C C . VAL A 1 253 ? 28.451 -6.338 -21.921 1.00 80.69 253 VAL A C 1
ATOM 1938 O O . VAL A 1 253 ? 29.319 -6.484 -21.067 1.00 80.69 253 VAL A O 1
ATOM 1941 N N . GLY A 1 254 ? 27.502 -7.267 -22.095 1.00 79.56 254 GLY A N 1
ATOM 1942 C CA . GLY A 1 254 ? 27.411 -8.522 -21.340 1.00 79.56 254 GLY A CA 1
ATOM 1943 C C . GLY A 1 254 ? 26.745 -8.420 -19.960 1.00 79.56 254 GLY A C 1
ATOM 1944 O O . GLY A 1 254 ? 26.746 -9.397 -19.215 1.00 79.56 254 GLY A O 1
ATOM 1945 N N . SER A 1 255 ? 26.157 -7.276 -19.603 1.00 84.31 255 SER A N 1
ATOM 1946 C CA . SER A 1 255 ? 25.380 -7.107 -18.368 1.00 84.31 255 SER A CA 1
ATOM 1947 C C . SER A 1 255 ? 23.927 -7.548 -18.561 1.00 84.31 255 SER A C 1
ATOM 1949 O O . SER A 1 255 ? 23.280 -7.175 -19.542 1.00 84.31 255 SER A O 1
ATOM 1951 N N . SER A 1 256 ? 23.408 -8.333 -17.613 1.00 87.19 256 SER A N 1
ATOM 1952 C CA . SER A 1 256 ? 22.023 -8.815 -17.618 1.00 87.19 256 SER A CA 1
ATOM 1953 C C . SER A 1 256 ? 21.092 -7.803 -16.953 1.00 87.19 256 SER A C 1
ATOM 1955 O O . SER A 1 256 ? 21.199 -7.536 -15.757 1.00 87.19 256 SER A O 1
ATOM 1957 N N . VAL A 1 257 ? 20.127 -7.295 -17.714 1.00 87.88 257 VAL A N 1
ATOM 1958 C CA . VAL A 1 257 ? 19.046 -6.421 -17.249 1.00 87.88 257 VAL A CA 1
ATOM 1959 C C . VAL A 1 257 ? 17.788 -7.264 -17.048 1.00 87.88 257 VAL A C 1
ATOM 1961 O O . VAL A 1 257 ? 17.360 -7.964 -17.964 1.00 87.88 257 VAL A O 1
ATOM 1964 N N . ALA A 1 258 ? 17.199 -7.219 -15.853 1.00 90.44 258 ALA A N 1
ATOM 1965 C CA . ALA A 1 258 ? 15.981 -7.956 -15.515 1.00 90.44 258 ALA A CA 1
ATOM 1966 C C . ALA A 1 258 ? 14.768 -7.022 -15.409 1.00 90.44 258 ALA A C 1
ATOM 1968 O O . ALA A 1 258 ? 14.883 -5.909 -14.886 1.00 90.44 258 ALA A O 1
ATOM 1969 N N . GLY A 1 259 ? 13.612 -7.510 -15.857 1.00 90.69 259 GLY A N 1
ATOM 1970 C CA . GLY A 1 259 ? 12.326 -6.822 -15.753 1.00 90.69 259 GLY A CA 1
ATOM 1971 C C . GLY A 1 259 ? 11.932 -6.065 -17.013 1.00 90.69 259 GLY A C 1
ATOM 1972 O O . GLY A 1 259 ? 12.744 -5.376 -17.623 1.00 90.69 259 GLY A O 1
ATOM 1973 N N . ASP A 1 260 ? 10.657 -6.168 -17.382 1.00 90.56 260 ASP A N 1
ATOM 1974 C CA . ASP A 1 260 ? 10.112 -5.662 -18.645 1.00 90.56 260 ASP A CA 1
ATOM 1975 C C . ASP A 1 260 ? 10.348 -4.155 -18.836 1.00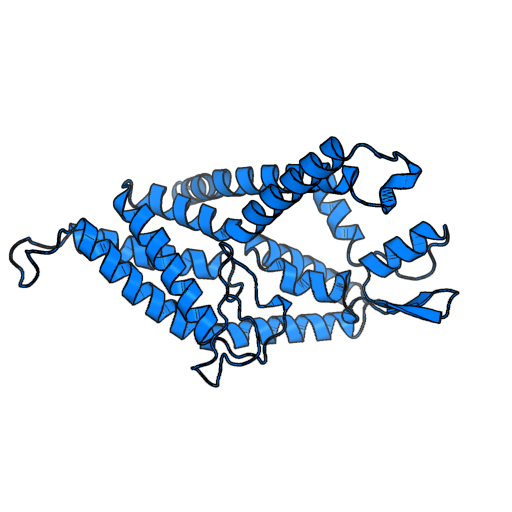 90.56 260 ASP A C 1
ATOM 1977 O O . ASP A 1 260 ? 10.732 -3.706 -19.915 1.00 90.56 260 ASP A O 1
ATOM 1981 N N . VAL A 1 261 ? 10.194 -3.370 -17.764 1.00 89.69 261 VAL A N 1
ATOM 1982 C CA . VAL A 1 261 ? 10.372 -1.911 -17.803 1.00 89.69 261 VAL A CA 1
ATOM 1983 C C . VAL A 1 261 ? 11.842 -1.548 -17.926 1.00 89.69 261 VAL A C 1
ATOM 1985 O O . VAL A 1 261 ? 12.185 -0.683 -18.724 1.00 89.69 261 VAL A O 1
ATOM 1988 N N . ASN A 1 262 ? 12.715 -2.224 -17.178 1.00 88.69 262 ASN A N 1
ATOM 1989 C CA . ASN A 1 262 ? 14.157 -1.988 -17.250 1.00 88.69 262 ASN A CA 1
ATOM 1990 C C . ASN A 1 262 ? 14.732 -2.389 -18.614 1.00 88.69 262 ASN A C 1
ATOM 1992 O O . ASN A 1 262 ? 15.597 -1.703 -19.151 1.00 88.69 262 ASN A O 1
ATOM 1996 N N . ILE A 1 263 ? 14.250 -3.495 -19.185 1.00 89.31 263 ILE A N 1
ATOM 1997 C CA . ILE A 1 263 ? 14.642 -3.938 -20.525 1.00 89.31 263 ILE A CA 1
ATOM 1998 C C . ILE A 1 263 ? 14.169 -2.914 -21.557 1.00 89.31 263 ILE A C 1
ATOM 2000 O O . ILE A 1 263 ? 14.960 -2.486 -22.393 1.00 89.31 263 ILE A O 1
ATOM 2004 N N . TRP A 1 264 ? 12.908 -2.478 -21.475 1.00 88.19 264 TRP A N 1
ATOM 2005 C CA . TRP A 1 264 ? 12.357 -1.481 -22.390 1.00 88.19 264 TRP A CA 1
ATOM 2006 C C . TRP A 1 264 ? 13.122 -0.151 -22.334 1.00 88.19 264 TRP A C 1
ATOM 2008 O O . TRP A 1 264 ? 13.491 0.379 -23.381 1.00 88.19 264 TRP A O 1
ATOM 2018 N N . THR A 1 265 ? 13.440 0.364 -21.140 1.00 86.31 265 THR A N 1
ATOM 2019 C CA . THR A 1 265 ? 14.208 1.613 -20.994 1.00 86.31 265 THR A CA 1
ATOM 2020 C C . THR A 1 265 ? 15.647 1.476 -21.490 1.00 86.31 265 THR A C 1
ATOM 2022 O O . THR A 1 265 ? 16.139 2.370 -22.179 1.00 86.31 265 THR A O 1
ATOM 2025 N N . ALA A 1 266 ? 16.315 0.353 -21.209 1.00 85.75 266 ALA A N 1
ATOM 2026 C CA . ALA A 1 266 ? 17.676 0.100 -21.678 1.00 85.75 266 ALA A CA 1
ATOM 2027 C C . ALA A 1 266 ? 17.749 -0.037 -23.209 1.00 85.75 266 ALA A C 1
ATOM 2029 O O . ALA A 1 266 ? 18.649 0.516 -23.839 1.00 85.75 266 ALA A O 1
ATOM 2030 N N . GLN A 1 267 ? 16.789 -0.734 -23.822 1.00 86.38 267 GLN A N 1
ATOM 2031 C CA . GLN A 1 267 ? 16.714 -0.878 -25.278 1.00 86.38 267 GLN A CA 1
ATOM 2032 C C . GLN A 1 267 ? 16.349 0.439 -25.972 1.00 86.38 267 GLN A C 1
ATOM 2034 O O . GLN A 1 267 ? 16.929 0.768 -27.010 1.00 86.38 267 GLN A O 1
ATOM 2039 N N . ALA A 1 268 ? 15.428 1.214 -25.390 1.00 84.44 268 ALA A N 1
ATOM 2040 C CA . ALA A 1 268 ? 15.059 2.533 -25.896 1.00 84.44 268 ALA A CA 1
ATOM 2041 C C . ALA A 1 268 ? 16.257 3.496 -25.903 1.00 84.44 268 ALA A C 1
ATOM 2043 O O . ALA A 1 268 ? 16.446 4.219 -26.878 1.00 84.44 268 ALA A O 1
ATOM 2044 N N . ALA A 1 269 ? 17.113 3.454 -24.875 1.00 80.81 269 ALA A N 1
ATOM 2045 C CA . ALA A 1 269 ? 18.318 4.283 -24.799 1.00 80.81 269 ALA A CA 1
ATOM 2046 C C . ALA A 1 269 ? 19.344 3.988 -25.913 1.00 80.81 269 ALA A C 1
ATOM 2048 O O . ALA A 1 269 ? 20.103 4.874 -26.296 1.00 80.81 269 ALA A O 1
ATOM 2049 N N . ILE A 1 270 ? 19.361 2.763 -26.449 1.00 81.44 270 ILE A N 1
ATOM 2050 C CA . ILE A 1 270 ? 20.275 2.336 -27.526 1.00 81.44 270 ILE A CA 1
ATOM 2051 C C . ILE A 1 270 ? 19.629 2.538 -28.917 1.00 81.44 270 ILE A C 1
ATOM 2053 O O . ILE A 1 270 ? 20.259 2.303 -29.944 1.00 81.44 270 ILE A O 1
ATOM 2057 N N . GLY A 1 271 ? 18.371 2.995 -28.979 1.00 75.50 271 GLY A N 1
ATOM 2058 C CA . GLY A 1 271 ? 17.647 3.216 -30.237 1.00 75.50 271 GLY A CA 1
ATOM 2059 C C . GLY A 1 271 ? 17.261 1.925 -30.969 1.00 75.50 271 GLY A C 1
ATOM 2060 O O . GLY A 1 271 ? 16.943 1.964 -32.155 1.00 75.50 271 GLY A O 1
ATOM 2061 N N . GLY A 1 272 ? 17.286 0.782 -30.275 1.00 73.19 272 GLY A N 1
ATOM 2062 C CA . GLY A 1 272 ? 17.081 -0.547 -30.852 1.00 73.19 272 GLY A CA 1
ATOM 2063 C C . GLY A 1 272 ? 16.125 -1.391 -30.018 1.00 73.19 272 GLY A C 1
ATOM 2064 O O . GLY A 1 272 ? 16.556 -2.283 -29.284 1.00 73.19 272 GLY A O 1
ATOM 2065 N N . LEU A 1 273 ? 14.820 -1.128 -30.142 1.00 75.56 273 LEU A N 1
ATOM 2066 C CA . LEU A 1 273 ? 13.781 -1.976 -29.551 1.00 75.56 273 LEU A CA 1
ATOM 2067 C C . LEU A 1 273 ? 13.788 -3.331 -30.263 1.00 75.56 273 LEU A C 1
ATOM 2069 O O . LEU A 1 273 ? 13.366 -3.451 -31.412 1.00 75.56 273 LEU A O 1
ATOM 2073 N N . THR A 1 274 ? 14.314 -4.347 -29.588 1.00 67.75 274 THR A N 1
ATOM 2074 C CA . THR A 1 274 ? 14.452 -5.699 -30.130 1.00 67.75 274 THR A CA 1
ATOM 2075 C C . THR A 1 274 ? 13.796 -6.698 -29.185 1.00 67.75 274 THR A C 1
ATOM 2077 O O . THR A 1 274 ? 14.092 -6.752 -27.992 1.00 67.75 274 THR A O 1
ATOM 2080 N N . GLY A 1 275 ? 12.887 -7.511 -29.720 1.00 67.88 275 GLY A N 1
ATOM 2081 C CA . GLY A 1 275 ? 12.188 -8.542 -28.957 1.00 67.88 275 GLY A CA 1
ATOM 2082 C C . GLY A 1 275 ? 10.869 -8.087 -28.328 1.00 67.88 275 GLY A C 1
ATOM 2083 O O . GLY A 1 275 ? 10.193 -7.188 -28.815 1.00 67.88 275 GLY A O 1
ATOM 2084 N N . MET A 1 276 ? 10.469 -8.797 -27.275 1.00 68.88 276 MET A N 1
ATOM 2085 C CA . MET A 1 276 ? 9.127 -8.770 -26.681 1.00 68.88 276 MET A CA 1
ATOM 2086 C C . MET A 1 276 ? 9.026 -7.842 -25.454 1.00 68.88 276 MET A C 1
ATOM 2088 O O . MET A 1 276 ? 8.265 -8.138 -24.535 1.00 68.88 276 MET A O 1
ATOM 2092 N N . SER A 1 277 ? 9.811 -6.761 -25.412 1.00 80.44 277 SER A N 1
ATOM 2093 C CA . SER A 1 277 ? 9.830 -5.812 -24.293 1.00 80.44 277 SER A CA 1
ATOM 2094 C C . SER A 1 277 ? 8.619 -4.872 -24.316 1.00 80.44 277 SER A C 1
ATOM 2096 O O . SER A 1 277 ? 8.057 -4.556 -25.365 1.00 80.44 277 SER A O 1
ATOM 2098 N N . GLY A 1 278 ? 8.190 -4.438 -23.136 1.00 83.31 278 GLY A N 1
ATOM 2099 C CA . GLY A 1 278 ? 7.079 -3.516 -22.925 1.00 83.31 278 GLY A CA 1
ATOM 2100 C C . GLY A 1 278 ? 5.698 -4.173 -22.791 1.00 83.31 278 GLY A C 1
ATOM 2101 O O . GLY A 1 278 ? 4.704 -3.472 -22.606 1.00 83.31 278 GLY A O 1
ATOM 2102 N N . ARG A 1 279 ? 5.580 -5.504 -22.849 1.00 86.88 279 ARG A N 1
ATOM 2103 C CA . ARG A 1 279 ? 4.275 -6.200 -22.851 1.00 86.88 279 ARG A CA 1
ATOM 2104 C C . ARG A 1 279 ? 3.452 -5.993 -21.585 1.00 86.88 279 ARG A C 1
ATOM 2106 O O . ARG A 1 279 ? 2.226 -5.939 -21.659 1.00 86.88 279 ARG A O 1
ATOM 2113 N N . PHE A 1 280 ? 4.108 -5.883 -20.435 1.00 88.75 280 PHE A N 1
ATOM 2114 C CA . PHE A 1 280 ? 3.441 -5.745 -19.141 1.00 88.75 280 PHE A CA 1
ATOM 2115 C C . PHE A 1 280 ? 3.186 -4.280 -18.767 1.00 88.75 280 PHE A C 1
ATOM 2117 O O . PHE A 1 280 ? 2.326 -4.009 -17.922 1.00 88.75 280 PHE A O 1
ATOM 2124 N N . ILE A 1 281 ? 3.898 -3.334 -19.394 1.00 88.12 281 ILE A N 1
ATOM 2125 C CA . ILE A 1 281 ? 3.741 -1.893 -19.148 1.00 88.12 281 ILE A CA 1
ATOM 2126 C C . ILE A 1 281 ? 2.867 -1.185 -20.197 1.00 88.12 281 ILE A C 1
ATOM 2128 O O . ILE A 1 281 ? 2.113 -0.282 -19.840 1.00 88.12 281 ILE A O 1
ATOM 2132 N N . THR A 1 282 ? 2.872 -1.589 -21.471 1.00 86.94 282 THR A N 1
ATOM 2133 C CA . THR A 1 282 ? 2.068 -0.923 -22.515 1.00 86.94 282 THR A CA 1
ATOM 2134 C C . THR A 1 282 ? 0.568 -0.880 -22.184 1.00 86.94 282 THR A C 1
ATOM 2136 O O . THR A 1 282 ? -0.012 0.208 -22.264 1.00 86.94 282 THR A O 1
ATOM 2139 N N . PRO A 1 283 ? -0.083 -1.974 -21.729 1.00 84.44 283 PRO A N 1
ATOM 2140 C CA . PRO A 1 283 ? -1.497 -1.928 -21.349 1.00 84.44 283 PRO A CA 1
ATOM 2141 C C . PRO A 1 283 ? -1.777 -0.964 -20.193 1.00 84.44 283 PRO A C 1
ATOM 2143 O O . PRO A 1 283 ? -2.863 -0.393 -20.111 1.00 84.44 283 PRO A O 1
ATOM 2146 N N . TYR A 1 284 ? -0.805 -0.751 -19.300 1.00 85.69 284 TYR A N 1
ATOM 2147 C CA . TYR A 1 284 ? -0.943 0.203 -18.203 1.00 85.69 284 TYR A CA 1
ATOM 2148 C C . TYR A 1 284 ? -1.112 1.634 -18.727 1.00 85.69 284 TYR A C 1
ATOM 2150 O O . TYR A 1 284 ? -2.010 2.339 -18.266 1.00 85.69 284 TYR A O 1
ATOM 2158 N N . TYR A 1 285 ? -0.317 2.036 -19.725 1.00 85.88 285 TYR A N 1
ATOM 2159 C CA . TYR A 1 285 ? -0.447 3.344 -20.373 1.00 85.88 285 TYR A CA 1
ATOM 2160 C C . TYR A 1 285 ? -1.744 3.480 -21.162 1.00 85.88 285 TYR A C 1
ATOM 2162 O O . TYR A 1 285 ? -2.453 4.465 -20.979 1.00 85.88 285 TYR A O 1
ATOM 2170 N N . VAL A 1 286 ? -2.078 2.488 -21.995 1.00 86.38 286 VAL A N 1
ATOM 2171 C CA . VAL A 1 286 ? -3.293 2.534 -22.824 1.00 86.38 286 VAL A CA 1
ATOM 2172 C C . VAL A 1 286 ? -4.527 2.733 -21.951 1.00 86.38 286 VAL A C 1
ATOM 2174 O O . VAL A 1 286 ? -5.332 3.620 -22.211 1.00 86.38 286 VAL A O 1
ATOM 2177 N N . LEU A 1 287 ? -4.635 1.963 -20.870 1.00 84.31 287 LEU A N 1
ATOM 2178 C CA . LEU A 1 287 ? -5.771 2.060 -19.963 1.00 84.31 287 LEU A CA 1
ATOM 2179 C C . LEU A 1 287 ? -5.812 3.387 -19.203 1.00 84.31 287 LEU A C 1
ATOM 2181 O O . LEU A 1 287 ? -6.889 3.904 -18.991 1.00 84.31 287 LEU A O 1
ATOM 2185 N N . ASN A 1 288 ? -4.680 3.952 -18.784 1.00 83.56 288 ASN A N 1
ATOM 2186 C CA . ASN A 1 288 ? -4.712 5.189 -17.995 1.00 83.56 288 ASN A CA 1
ATOM 2187 C C . ASN A 1 288 ? -4.859 6.462 -18.850 1.00 83.56 288 ASN A C 1
ATOM 2189 O O . ASN A 1 288 ? -5.144 7.521 -18.299 1.00 83.56 288 ASN A O 1
ATOM 2193 N N . ILE A 1 289 ? -4.616 6.380 -20.163 1.00 84.75 289 ILE A N 1
ATOM 2194 C CA . ILE A 1 289 ? -4.765 7.506 -21.100 1.00 84.75 289 ILE A CA 1
ATOM 2195 C C . ILE A 1 289 ? -6.129 7.462 -21.798 1.00 84.75 289 ILE A C 1
ATOM 2197 O O . ILE A 1 289 ? -6.732 8.511 -22.012 1.00 84.75 289 ILE A O 1
ATOM 2201 N N . PHE A 1 290 ? -6.599 6.268 -22.175 1.00 81.31 290 PHE A N 1
ATOM 2202 C CA . PHE A 1 290 ? -7.741 6.109 -23.079 1.00 81.31 290 PHE A CA 1
ATOM 2203 C C . PHE A 1 290 ? -8.972 5.425 -22.467 1.00 81.31 290 PHE A C 1
ATOM 2205 O O . PHE A 1 290 ? -10.018 5.453 -23.115 1.00 81.31 290 PHE A O 1
ATOM 2212 N N . ALA A 1 291 ? -8.875 4.798 -21.288 1.00 66.88 291 ALA A N 1
ATOM 2213 C CA . ALA A 1 291 ? -9.975 4.053 -20.658 1.00 66.88 291 ALA A CA 1
ATOM 2214 C C . ALA A 1 291 ? -10.401 4.664 -19.315 1.00 66.88 291 ALA A C 1
ATOM 2216 O O . ALA A 1 291 ? -11.610 4.569 -19.008 1.00 66.88 291 ALA A O 1
#

pLDDT: mean 87.21, std 8.12, range [55.28, 97.12]

Sequence (291 aa):
MRNWNSLYDILSFPIGILYFAMTLLGIGNILTNSAFSVFFTMTNELVILLAEVCIRTGTFLVVNFPLFFMLRLVTRKSGSATGILSAFAGYIAYLTMTMCFAGSSLPSTAFSSILGLSITSARAKSLAGAVHYPLQTGVIGAGIVALIALYNYNRTRKRSDYNLFAFISKDTQCVIGTVILSAAAGFGMAYAWPYAVRTIHTAVEFISSDTTNPVNLMIYGVLDRFSSLLNIGAMIRTPFWYGSNGGTWLNMVGSSVAGDVNIWTAQAAIGGLTGMSGRFITPYYVLNIFA

Radius of gyration: 22.38 Å; chains: 1; bounding box: 58×44×69 Å